Protein AF-A0A1H2T4U2-F1 (afdb_monomer_lite)

pLDDT: mean 84.64, std 16.64, range [35.59, 98.56]

Structure (mmCIF, N/CA/C/O backbone):
data_AF-A0A1H2T4U2-F1
#
_entry.id   AF-A0A1H2T4U2-F1
#
loop_
_atom_site.group_PDB
_atom_site.id
_atom_site.type_symbol
_atom_site.label_atom_id
_atom_site.label_alt_id
_atom_site.label_comp_id
_atom_site.label_asym_id
_atom_site.label_entity_id
_atom_site.label_seq_id
_atom_site.pdbx_PDB_ins_code
_atom_site.Cartn_x
_atom_site.Cartn_y
_atom_site.Cartn_z
_atom_site.occupancy
_atom_site.B_iso_or_equiv
_atom_site.auth_seq_id
_atom_site.auth_comp_id
_atom_site.auth_asym_id
_atom_site.auth_atom_id
_atom_site.pdbx_PDB_model_num
ATOM 1 N N . MET A 1 1 ? 11.477 -6.268 22.780 1.00 38.66 1 MET A N 1
ATOM 2 C CA . MET A 1 1 ? 10.646 -6.147 21.562 1.00 38.66 1 MET A CA 1
ATOM 3 C C . MET A 1 1 ? 11.584 -6.138 20.370 1.00 38.66 1 MET A C 1
ATOM 5 O O . MET A 1 1 ? 12.319 -5.175 20.210 1.00 38.66 1 MET A O 1
ATOM 9 N N . THR A 1 2 ? 11.659 -7.215 19.591 1.00 41.66 2 THR A N 1
ATOM 10 C CA . THR A 1 2 ? 12.391 -7.168 18.320 1.00 41.66 2 THR A CA 1
ATOM 11 C C . THR A 1 2 ? 11.542 -6.354 17.349 1.00 41.66 2 THR A C 1
ATOM 13 O O . THR A 1 2 ? 10.473 -6.791 16.926 1.00 41.66 2 THR A O 1
ATOM 16 N N . SER A 1 3 ? 11.961 -5.120 17.075 1.00 52.62 3 SER A N 1
ATOM 17 C CA . SER A 1 3 ? 11.373 -4.311 16.009 1.00 52.62 3 SER A CA 1
ATOM 18 C C . SER A 1 3 ? 11.539 -5.088 14.702 1.00 52.62 3 SER A C 1
ATOM 20 O O . SER A 1 3 ? 12.656 -5.238 14.208 1.00 52.62 3 SER A O 1
ATOM 22 N N . LYS A 1 4 ? 10.457 -5.680 14.186 1.00 79.56 4 LYS A N 1
ATOM 23 C CA . LYS A 1 4 ? 10.474 -6.265 12.843 1.00 79.56 4 LYS A CA 1
ATOM 24 C C . LYS A 1 4 ? 10.557 -5.107 11.852 1.00 79.56 4 LYS A C 1
ATOM 26 O O . LYS A 1 4 ? 9.725 -4.202 11.912 1.00 79.56 4 LYS A O 1
ATOM 31 N N . MET A 1 5 ? 11.561 -5.146 10.980 1.00 84.62 5 MET A N 1
ATOM 32 C CA . MET A 1 5 ? 11.752 -4.163 9.915 1.00 84.62 5 MET A CA 1
ATOM 33 C C . MET A 1 5 ? 10.470 -4.036 9.073 1.00 84.62 5 MET A C 1
ATOM 35 O O . MET A 1 5 ? 9.891 -5.075 8.735 1.00 84.62 5 MET A O 1
ATOM 39 N N . PRO A 1 6 ? 10.015 -2.809 8.747 1.00 93.00 6 PRO A N 1
ATOM 40 C CA . PRO A 1 6 ? 8.876 -2.616 7.863 1.00 93.00 6 PRO A CA 1
ATOM 41 C C . PRO A 1 6 ? 9.114 -3.258 6.497 1.00 93.00 6 PRO A C 1
ATOM 43 O O . PRO A 1 6 ? 10.226 -3.209 5.963 1.00 93.00 6 PRO A O 1
ATOM 46 N N . TRP A 1 7 ? 8.071 -3.848 5.926 1.00 93.44 7 TRP A N 1
ATOM 47 C CA . TRP A 1 7 ? 8.151 -4.492 4.618 1.00 93.44 7 TRP A CA 1
ATOM 48 C C . TRP A 1 7 ? 8.472 -3.491 3.516 1.00 93.44 7 TRP A C 1
ATOM 50 O O . TRP A 1 7 ? 9.324 -3.777 2.680 1.00 93.44 7 TRP A O 1
ATOM 60 N N . THR A 1 8 ? 7.835 -2.318 3.525 1.00 95.06 8 THR A N 1
ATOM 61 C CA . THR A 1 8 ? 8.075 -1.294 2.497 1.00 95.06 8 THR A CA 1
ATOM 62 C C . THR A 1 8 ? 9.496 -0.752 2.558 1.00 95.06 8 THR A C 1
ATOM 64 O O . THR A 1 8 ? 10.110 -0.550 1.516 1.00 95.06 8 THR A O 1
ATOM 67 N N . LEU A 1 9 ? 10.061 -0.610 3.763 1.00 95.88 9 LEU A N 1
ATOM 68 C CA . LEU A 1 9 ? 11.463 -0.237 3.944 1.00 95.88 9 LEU A CA 1
ATOM 69 C C . LEU A 1 9 ? 12.400 -1.317 3.397 1.00 95.88 9 LEU A C 1
ATOM 71 O O . LEU A 1 9 ? 13.331 -1.004 2.663 1.00 95.88 9 LEU A O 1
ATOM 75 N N . ALA A 1 10 ? 12.145 -2.588 3.721 1.00 94.62 10 ALA A N 1
ATOM 76 C CA . ALA A 1 10 ? 12.932 -3.700 3.197 1.00 94.62 10 ALA A CA 1
ATOM 77 C C . ALA A 1 10 ? 12.927 -3.712 1.661 1.00 94.62 10 ALA A C 1
ATOM 79 O O . ALA A 1 10 ? 13.974 -3.838 1.032 1.00 94.62 10 ALA A O 1
ATOM 80 N N . PHE A 1 11 ? 11.751 -3.533 1.064 1.00 94.75 11 PHE A N 1
ATOM 81 C CA . PHE A 1 11 ? 11.571 -3.553 -0.382 1.00 94.75 11 PHE A CA 1
ATOM 82 C C . PHE A 1 11 ? 12.224 -2.345 -1.070 1.00 94.75 11 PHE A C 1
ATOM 84 O O . PHE A 1 11 ? 12.897 -2.511 -2.084 1.00 94.75 11 PHE A O 1
ATOM 91 N N . ALA A 1 12 ? 12.110 -1.153 -0.476 1.00 97.19 12 ALA A N 1
ATOM 92 C CA . ALA A 1 12 ? 12.798 0.049 -0.939 1.00 97.19 12 ALA A CA 1
ATOM 93 C C . ALA A 1 12 ? 14.323 -0.137 -0.944 1.00 97.19 12 ALA A C 1
ATOM 95 O O . ALA A 1 12 ? 14.979 0.172 -1.936 1.00 97.19 12 ALA A O 1
ATOM 96 N N . LEU A 1 13 ? 14.891 -0.698 0.130 1.00 97.88 13 LEU A N 1
ATOM 97 C CA . LEU A 1 13 ? 16.328 -0.973 0.211 1.00 97.88 13 LEU A CA 1
ATOM 98 C C . LEU A 1 13 ? 16.783 -1.978 -0.853 1.00 97.88 13 LEU A C 1
ATOM 100 O O . LEU A 1 13 ? 17.849 -1.798 -1.439 1.00 97.88 13 LEU A O 1
ATOM 104 N N . VAL A 1 14 ? 15.979 -3.009 -1.132 1.00 97.31 14 VAL A N 1
ATOM 105 C CA . VAL A 1 14 ? 16.272 -3.974 -2.201 1.00 97.31 14 VAL A CA 1
ATOM 106 C C . VAL A 1 14 ? 16.242 -3.299 -3.571 1.00 97.31 14 VAL A C 1
ATOM 108 O O . VAL A 1 14 ? 17.183 -3.482 -4.336 1.00 97.31 14 VAL A O 1
ATOM 111 N N . ALA A 1 15 ? 15.223 -2.493 -3.876 1.00 97.31 15 ALA A N 1
ATOM 112 C CA . ALA A 1 15 ? 15.128 -1.783 -5.154 1.00 97.31 15 ALA A CA 1
ATOM 113 C C . ALA A 1 15 ? 16.300 -0.811 -5.371 1.00 97.31 15 ALA A C 1
ATOM 115 O O . ALA A 1 15 ? 16.917 -0.806 -6.436 1.00 97.31 15 ALA A O 1
ATOM 116 N N . VAL A 1 16 ? 16.674 -0.051 -4.334 1.00 98.31 16 VAL A N 1
ATOM 117 C CA . VAL A 1 16 ? 17.859 0.820 -4.366 1.00 98.31 16 VAL A CA 1
ATOM 118 C C . VAL A 1 16 ? 19.131 -0.003 -4.575 1.00 98.31 16 VAL A C 1
ATOM 120 O O . VAL A 1 16 ? 19.950 0.343 -5.420 1.00 98.31 16 VAL A O 1
ATOM 123 N N . GLY A 1 17 ? 19.293 -1.116 -3.854 1.00 98.06 17 GLY A N 1
ATOM 124 C CA . GLY A 1 17 ? 20.442 -2.008 -4.010 1.00 98.06 17 GLY A CA 1
ATOM 125 C C . GLY A 1 17 ? 20.554 -2.592 -5.420 1.00 98.06 17 GLY A C 1
ATOM 126 O O . GLY A 1 17 ? 21.636 -2.572 -6.001 1.00 98.06 17 GLY A O 1
ATOM 127 N N . VAL A 1 18 ? 19.439 -3.050 -5.998 1.00 97.75 18 VAL A N 1
ATOM 128 C CA . VAL A 1 18 ? 19.372 -3.543 -7.384 1.00 97.75 18 VAL A CA 1
ATOM 129 C C . VAL A 1 18 ? 19.849 -2.470 -8.356 1.00 97.75 18 VAL A C 1
ATOM 131 O O . VAL A 1 18 ? 20.721 -2.749 -9.175 1.00 97.75 18 VAL A O 1
ATOM 134 N N . TYR A 1 19 ? 19.346 -1.241 -8.229 1.00 97.75 19 TYR A N 1
ATOM 135 C CA . TYR A 1 19 ? 19.731 -0.144 -9.115 1.00 97.75 19 TYR A CA 1
ATOM 136 C C . TYR A 1 19 ? 21.211 0.242 -8.974 1.00 97.75 19 TYR A C 1
ATOM 138 O O . TYR A 1 19 ? 21.897 0.441 -9.971 1.00 97.75 19 TYR A O 1
ATOM 146 N N . LEU A 1 20 ? 21.732 0.313 -7.745 1.00 97.81 20 LEU A N 1
ATOM 147 C CA . LEU A 1 20 ? 23.133 0.671 -7.500 1.00 97.81 20 LEU A CA 1
ATOM 148 C C . LEU A 1 20 ? 24.123 -0.398 -7.984 1.00 97.81 20 LEU A C 1
ATOM 150 O O . LEU A 1 20 ? 25.240 -0.056 -8.362 1.00 97.81 20 LEU A O 1
ATOM 154 N N . ILE A 1 21 ? 23.737 -1.678 -7.951 1.00 97.88 21 ILE A N 1
ATOM 155 C CA . ILE A 1 21 ? 24.616 -2.799 -8.319 1.00 97.88 21 ILE A CA 1
ATOM 156 C C . ILE A 1 21 ? 24.527 -3.115 -9.814 1.00 97.88 21 ILE A C 1
ATOM 158 O O . ILE A 1 21 ? 25.551 -3.361 -10.447 1.00 97.88 21 ILE A O 1
ATOM 162 N N . LEU A 1 22 ? 23.314 -3.153 -10.370 1.00 97.31 22 LEU A N 1
ATOM 163 C CA . LEU A 1 22 ? 23.062 -3.622 -11.737 1.00 97.31 22 LEU A CA 1
ATOM 164 C C . LEU A 1 22 ? 22.814 -2.486 -12.735 1.00 97.31 22 LEU A C 1
ATOM 166 O O . LEU A 1 22 ? 22.823 -2.733 -13.938 1.00 97.31 22 LEU A O 1
ATOM 170 N N . GLY A 1 23 ? 22.628 -1.255 -12.256 1.00 95.94 23 GLY A N 1
ATOM 171 C CA . GLY A 1 23 ? 22.359 -0.093 -13.094 1.00 95.94 23 GLY A CA 1
ATOM 172 C C . GLY A 1 23 ? 20.906 -0.002 -13.585 1.00 95.94 23 GLY A C 1
ATOM 173 O O . GLY A 1 23 ? 20.032 -0.741 -13.117 1.00 95.94 23 GLY A O 1
ATOM 174 N N . PRO A 1 24 ? 20.630 0.940 -14.505 1.00 95.12 24 PRO A N 1
ATOM 175 C CA . PRO A 1 24 ? 19.314 1.104 -15.108 1.00 95.12 24 PRO A CA 1
ATOM 176 C C . PRO A 1 24 ? 18.990 -0.044 -16.072 1.00 95.12 24 PRO A C 1
ATOM 178 O O . PRO A 1 24 ? 19.853 -0.497 -16.817 1.00 95.12 24 PRO A O 1
ATOM 181 N N . VAL A 1 25 ? 17.724 -0.472 -16.088 1.00 93.19 25 VAL A N 1
ATOM 182 C CA . VAL A 1 25 ? 17.174 -1.468 -17.034 1.00 93.19 25 VAL A CA 1
ATOM 183 C C . VAL A 1 25 ? 18.027 -2.755 -17.147 1.00 93.19 25 VAL A C 1
ATOM 185 O O . VAL A 1 25 ? 18.465 -3.124 -18.235 1.00 93.19 25 VAL A O 1
ATOM 188 N N . PRO A 1 26 ? 18.275 -3.490 -16.046 1.00 94.50 26 PRO A N 1
ATOM 189 C CA . PRO A 1 26 ? 18.976 -4.767 -16.126 1.00 94.50 26 PRO A CA 1
ATOM 190 C C . PRO A 1 26 ? 18.148 -5.793 -16.914 1.00 94.50 26 PRO A C 1
ATOM 192 O O . PRO A 1 26 ? 17.093 -6.243 -16.453 1.00 94.50 26 PRO A O 1
ATOM 195 N N . GLU A 1 27 ? 18.650 -6.194 -18.087 1.00 93.88 27 GLU A N 1
ATOM 196 C CA . GLU A 1 27 ? 17.963 -7.073 -19.052 1.00 93.88 27 GLU A CA 1
ATOM 197 C C . GLU A 1 27 ? 17.492 -8.402 -18.454 1.00 93.88 27 GLU A C 1
ATOM 199 O O . GLU A 1 27 ? 16.544 -8.995 -18.954 1.00 93.88 27 GLU A O 1
ATOM 204 N N . THR A 1 28 ? 18.115 -8.880 -17.377 1.00 94.62 28 THR A N 1
ATOM 205 C CA . THR A 1 28 ? 17.763 -10.137 -16.699 1.00 94.62 28 THR A CA 1
ATOM 206 C C . THR A 1 28 ? 16.580 -10.016 -15.737 1.00 94.62 28 THR A C 1
ATOM 208 O O . THR A 1 28 ? 15.991 -11.038 -15.373 1.00 94.62 28 THR A O 1
ATOM 211 N N . LEU A 1 29 ? 16.230 -8.797 -15.306 1.00 96.75 29 LEU A N 1
ATOM 212 C CA . LEU A 1 29 ? 15.209 -8.563 -14.280 1.00 96.75 29 LEU A CA 1
ATOM 213 C C . LEU A 1 29 ? 13.921 -7.954 -14.821 1.00 96.75 29 LEU A C 1
ATOM 215 O O . LEU A 1 29 ? 12.861 -8.284 -14.290 1.00 96.75 29 LEU A O 1
ATOM 219 N N . ILE A 1 30 ? 14.000 -7.077 -15.825 1.00 96.75 30 ILE A N 1
ATOM 220 C CA . ILE A 1 30 ? 12.823 -6.417 -16.409 1.00 96.75 30 ILE A CA 1
ATOM 221 C C . ILE A 1 30 ? 11.844 -7.442 -16.996 1.00 96.75 30 ILE A C 1
ATOM 223 O O . ILE A 1 30 ? 12.207 -8.577 -17.290 1.00 96.75 30 ILE A O 1
ATOM 227 N N . LEU A 1 31 ? 10.592 -7.068 -17.216 1.00 95.62 31 LEU A N 1
ATOM 228 C CA . LEU A 1 31 ? 9.735 -7.849 -18.100 1.00 95.62 31 LEU A CA 1
ATOM 229 C C . LEU A 1 31 ? 10.097 -7.475 -19.538 1.00 95.62 31 LEU A C 1
ATOM 231 O O . LEU A 1 31 ? 9.895 -6.330 -19.918 1.00 95.62 31 LEU A O 1
ATOM 235 N N . ASP A 1 32 ? 10.610 -8.422 -20.318 1.00 94.38 32 ASP A N 1
ATOM 236 C CA . ASP A 1 32 ? 10.822 -8.283 -21.763 1.00 94.38 32 ASP A CA 1
ATOM 237 C C . ASP A 1 32 ? 9.757 -9.113 -22.488 1.00 94.38 32 ASP A C 1
ATOM 239 O O . ASP A 1 32 ? 9.635 -10.320 -22.261 1.00 94.38 32 ASP A O 1
ATOM 243 N N . ARG A 1 33 ? 8.956 -8.471 -23.345 1.00 91.31 33 ARG A N 1
ATOM 244 C CA . ARG A 1 33 ? 7.828 -9.109 -24.037 1.00 91.31 33 ARG A CA 1
ATOM 245 C C . ARG A 1 33 ? 8.267 -10.165 -25.049 1.00 91.31 33 ARG A C 1
ATOM 247 O O . ARG A 1 33 ? 7.473 -11.055 -25.359 1.00 91.31 33 ARG A O 1
ATOM 254 N N . SER A 1 34 ? 9.499 -10.080 -25.550 1.00 92.69 34 SER A N 1
ATOM 255 C CA . SER A 1 34 ? 10.067 -11.057 -26.482 1.00 92.69 34 SER A CA 1
ATOM 256 C C . SER A 1 34 ? 10.376 -12.400 -25.810 1.00 92.69 34 SER A C 1
ATOM 258 O O . SER A 1 34 ? 10.393 -13.434 -26.480 1.00 92.69 34 SER A O 1
ATOM 260 N N . ILE A 1 35 ? 10.541 -12.409 -24.481 1.00 93.25 35 ILE A N 1
ATOM 261 C CA . ILE A 1 35 ? 10.872 -13.596 -23.692 1.00 93.25 35 ILE A CA 1
ATOM 262 C C . ILE A 1 35 ? 9.595 -14.147 -23.037 1.00 93.25 35 ILE A C 1
ATOM 264 O O . ILE A 1 35 ? 8.964 -13.479 -22.213 1.00 93.25 35 ILE A O 1
ATOM 268 N N . PRO A 1 36 ? 9.182 -15.393 -23.336 1.00 92.56 36 PRO A N 1
ATOM 269 C CA . PRO A 1 36 ? 8.026 -15.988 -22.677 1.00 92.56 36 PRO A CA 1
ATOM 270 C C . PRO A 1 36 ? 8.238 -16.115 -21.160 1.00 92.56 36 PRO A C 1
ATOM 272 O O . PRO A 1 36 ? 9.183 -16.769 -20.725 1.00 92.56 36 PRO A O 1
ATOM 275 N N . LEU A 1 37 ? 7.297 -15.622 -20.343 1.00 91.50 37 LEU A N 1
ATOM 276 C CA . LEU A 1 37 ? 7.365 -15.739 -18.873 1.00 91.50 37 LEU A CA 1
ATOM 277 C C . LEU A 1 37 ? 7.533 -17.177 -18.361 1.00 91.50 37 LEU A C 1
ATOM 279 O O . LEU A 1 37 ? 8.098 -17.387 -17.297 1.00 91.50 37 LEU A O 1
ATOM 283 N N . ARG A 1 38 ? 7.057 -18.184 -19.103 1.00 92.75 38 ARG A N 1
ATOM 284 C CA . ARG A 1 38 ? 7.259 -19.596 -18.735 1.00 92.75 38 ARG A CA 1
ATOM 285 C C . ARG A 1 38 ? 8.729 -20.030 -18.780 1.00 92.75 38 ARG A C 1
ATOM 287 O O . ARG A 1 38 ? 9.076 -21.007 -18.133 1.00 92.75 38 ARG A O 1
ATOM 294 N N . ALA A 1 39 ? 9.549 -19.358 -19.590 1.00 95.94 39 ALA A N 1
ATOM 295 C CA . ALA A 1 39 ? 10.980 -19.622 -19.687 1.00 95.94 39 ALA A CA 1
ATOM 296 C C . ALA A 1 39 ? 11.734 -18.933 -18.543 1.00 95.94 39 ALA A C 1
ATOM 298 O O . ALA A 1 39 ? 12.643 -19.521 -17.968 1.00 95.94 39 ALA A O 1
ATOM 299 N N . GLU A 1 40 ? 11.309 -17.721 -18.178 1.00 96.62 40 GLU A N 1
ATOM 300 C CA . GLU A 1 40 ? 11.971 -16.886 -17.173 1.00 96.62 40 GLU A CA 1
ATOM 301 C C . GLU A 1 40 ? 10.960 -16.335 -16.159 1.00 96.62 40 GLU A C 1
ATOM 303 O O . GLU A 1 40 ? 10.638 -15.146 -16.118 1.00 96.62 40 GLU A O 1
ATOM 308 N N . SER A 1 41 ? 10.418 -17.225 -15.323 1.00 96.56 41 SER A N 1
ATOM 309 C CA . SER A 1 41 ? 9.279 -16.913 -14.446 1.00 96.56 41 SER A CA 1
ATOM 310 C C . SER A 1 41 ? 9.601 -15.926 -13.327 1.00 96.56 41 SER A C 1
ATOM 312 O O . SER A 1 41 ? 8.695 -15.288 -12.792 1.00 96.56 41 SER A O 1
ATOM 314 N N . TRP A 1 42 ? 10.879 -15.767 -12.969 1.00 96.94 42 TRP A N 1
ATOM 315 C CA . TRP A 1 42 ? 11.304 -14.783 -11.970 1.00 96.94 42 TRP A CA 1
ATOM 316 C C . TRP A 1 42 ? 10.983 -13.347 -12.396 1.00 96.94 42 TRP A C 1
ATOM 318 O O . TRP A 1 42 ? 10.747 -12.517 -11.520 1.00 96.94 42 TRP A O 1
ATOM 328 N N . ARG A 1 43 ? 10.866 -13.066 -13.706 1.00 96.94 43 ARG A N 1
ATOM 329 C CA . ARG A 1 43 ? 10.484 -11.748 -14.248 1.00 96.94 43 ARG A CA 1
ATOM 330 C C . ARG A 1 43 ? 9.114 -11.272 -13.776 1.00 96.94 43 ARG A C 1
ATOM 332 O O . ARG A 1 43 ? 8.893 -10.071 -13.678 1.00 96.94 43 ARG A O 1
ATOM 339 N N . ALA A 1 44 ? 8.229 -12.191 -13.384 1.00 96.62 44 ALA A N 1
ATOM 340 C CA . ALA A 1 44 ? 6.952 -11.851 -12.755 1.00 96.62 44 ALA A CA 1
ATOM 341 C C . ALA A 1 44 ? 7.109 -11.135 -11.394 1.00 96.62 44 ALA A C 1
ATOM 343 O O . ALA A 1 44 ? 6.174 -10.486 -10.926 1.00 96.62 44 ALA A O 1
ATOM 344 N N . PHE A 1 45 ? 8.286 -11.244 -10.770 1.00 97.56 45 PHE A N 1
ATOM 345 C CA . PHE A 1 45 ? 8.635 -10.615 -9.496 1.00 97.56 45 PHE A CA 1
ATOM 346 C C . PHE A 1 45 ? 9.738 -9.566 -9.664 1.00 97.56 45 PHE A C 1
ATOM 348 O O . PHE A 1 45 ? 9.622 -8.460 -9.143 1.00 97.56 45 PHE A O 1
ATOM 355 N N . SER A 1 46 ? 10.804 -9.890 -10.399 1.00 97.25 46 SER A N 1
ATOM 356 C CA . SER A 1 46 ? 11.984 -9.030 -10.515 1.00 97.25 46 SER A CA 1
ATOM 357 C C . SER A 1 46 ? 11.749 -7.759 -11.324 1.00 97.25 46 SER A C 1
ATOM 359 O O . SER A 1 46 ? 12.443 -6.774 -11.076 1.00 97.25 46 SER A O 1
ATOM 361 N N . ALA A 1 47 ? 10.768 -7.745 -12.236 1.00 96.69 47 ALA A N 1
ATOM 362 C CA . ALA A 1 47 ? 10.457 -6.559 -13.035 1.00 96.69 47 ALA A CA 1
ATOM 363 C C . ALA A 1 47 ? 10.106 -5.360 -12.145 1.00 96.69 47 ALA A C 1
ATOM 365 O O . ALA A 1 47 ? 10.483 -4.232 -12.446 1.00 96.69 47 ALA A O 1
ATOM 366 N N . HIS A 1 48 ? 9.483 -5.621 -10.993 1.00 97.19 48 HIS A N 1
ATOM 367 C CA . HIS A 1 48 ? 9.111 -4.586 -10.033 1.00 97.19 48 HIS A CA 1
ATOM 368 C C . HIS A 1 48 ? 10.294 -3.985 -9.262 1.00 97.19 48 HIS A C 1
ATOM 370 O O . HIS A 1 48 ? 10.127 -2.985 -8.578 1.00 97.19 48 HIS A O 1
ATOM 376 N N . LEU A 1 49 ? 11.480 -4.602 -9.310 1.00 97.06 49 LEU A N 1
ATOM 377 C CA . LEU A 1 49 ? 12.679 -4.136 -8.598 1.00 97.06 49 LEU A CA 1
ATOM 378 C C . LEU A 1 49 ? 13.651 -3.368 -9.506 1.00 97.06 49 LEU A C 1
ATOM 380 O O . LEU A 1 49 ? 14.538 -2.672 -9.012 1.00 97.06 49 LEU A O 1
ATOM 384 N N . ALA A 1 50 ? 13.498 -3.498 -10.823 1.00 96.56 50 ALA A N 1
ATOM 385 C CA . ALA A 1 50 ? 14.285 -2.784 -11.820 1.00 96.56 50 ALA A CA 1
ATOM 386 C C . ALA A 1 50 ? 13.681 -1.401 -12.108 1.00 96.56 50 ALA A C 1
ATOM 388 O O . ALA A 1 50 ? 12.468 -1.238 -12.046 1.00 96.56 50 ALA A O 1
ATOM 389 N N . HIS A 1 51 ? 14.523 -0.421 -12.446 1.00 96.44 51 HIS A N 1
ATOM 390 C CA . HIS A 1 51 ? 14.094 0.945 -12.774 1.00 96.44 51 HIS A CA 1
ATOM 391 C C . HIS A 1 51 ? 14.869 1.471 -13.987 1.00 96.44 51 HIS A C 1
ATOM 393 O O . HIS A 1 51 ? 15.990 1.030 -14.255 1.00 96.44 51 HIS A O 1
ATOM 399 N N . SER A 1 52 ? 14.261 2.400 -14.725 1.00 94.25 52 SER A N 1
ATOM 400 C CA . SER A 1 52 ? 14.818 2.968 -15.961 1.00 94.25 52 SER A CA 1
ATOM 401 C C . SER A 1 52 ? 15.888 4.026 -15.724 1.00 94.25 52 SER A C 1
ATOM 403 O O . SER A 1 52 ? 16.828 4.140 -16.503 1.00 94.25 52 SER A O 1
ATOM 405 N N . ASP A 1 53 ? 15.735 4.811 -14.663 1.00 93.88 53 ASP A N 1
ATOM 406 C CA . ASP A 1 53 ? 16.552 5.984 -14.379 1.00 93.88 53 ASP A CA 1
ATOM 407 C C . ASP A 1 53 ? 16.439 6.376 -12.889 1.00 93.88 53 ASP A C 1
ATOM 409 O O . ASP A 1 53 ? 15.585 5.840 -12.166 1.00 93.88 53 ASP A O 1
ATOM 413 N N . PRO A 1 54 ? 17.284 7.302 -12.393 1.00 94.88 54 PRO A N 1
ATOM 414 C CA . PRO A 1 54 ? 17.265 7.685 -10.987 1.00 94.88 54 PRO A CA 1
ATOM 415 C C . PRO A 1 54 ? 15.975 8.392 -10.560 1.00 94.88 54 PRO A C 1
ATOM 417 O O . PRO A 1 54 ? 15.567 8.241 -9.411 1.00 94.88 54 PRO A O 1
ATOM 420 N N . ALA A 1 55 ? 15.336 9.165 -11.444 1.00 92.75 55 ALA A N 1
ATOM 421 C CA . ALA A 1 55 ? 14.113 9.891 -11.106 1.00 92.75 55 ALA A CA 1
ATOM 422 C C . ALA A 1 55 ? 12.944 8.916 -10.917 1.00 92.75 55 ALA A C 1
ATOM 424 O O . ALA A 1 55 ? 12.220 9.022 -9.928 1.00 92.75 55 ALA A O 1
ATOM 425 N N . HIS A 1 56 ? 12.831 7.916 -11.796 1.00 93.31 56 HIS A N 1
ATOM 426 C CA . HIS A 1 56 ? 11.883 6.813 -11.659 1.00 93.31 56 HIS A CA 1
ATOM 427 C C . HIS A 1 56 ? 12.076 6.085 -10.321 1.00 93.31 56 HIS A C 1
ATOM 429 O O . HIS A 1 56 ? 11.126 5.980 -9.549 1.00 93.31 56 HIS A O 1
ATOM 435 N N . LEU A 1 57 ? 13.307 5.675 -9.983 1.00 95.75 57 LEU A N 1
ATOM 436 C CA . LEU A 1 57 ? 13.600 5.022 -8.699 1.00 95.75 57 LEU A CA 1
ATOM 437 C C . LEU A 1 57 ? 13.227 5.894 -7.492 1.00 95.75 57 LEU A C 1
ATOM 439 O O . LEU A 1 57 ? 12.651 5.398 -6.524 1.00 95.75 57 LEU A O 1
ATOM 443 N N . LEU A 1 58 ? 13.577 7.182 -7.518 1.00 95.06 58 LEU A N 1
ATOM 444 C CA . LEU A 1 58 ? 13.330 8.093 -6.398 1.00 95.06 58 LEU A CA 1
ATOM 445 C C . LEU A 1 58 ? 11.835 8.273 -6.129 1.00 95.06 58 LEU A C 1
ATOM 447 O O . LEU A 1 58 ? 11.418 8.200 -4.971 1.00 95.06 58 LEU A O 1
ATOM 451 N N . LEU A 1 59 ? 11.037 8.487 -7.177 1.00 93.12 59 LEU A N 1
ATOM 452 C CA . LEU A 1 59 ? 9.587 8.646 -7.058 1.00 93.12 59 LEU A CA 1
ATOM 453 C C . LEU A 1 59 ? 8.930 7.372 -6.523 1.00 93.12 59 LEU A C 1
ATOM 455 O O . LEU A 1 59 ? 8.101 7.441 -5.614 1.00 93.12 59 LEU A O 1
ATOM 459 N N . ASP A 1 60 ? 9.352 6.214 -7.022 1.00 95.31 60 ASP A N 1
ATOM 460 C CA . ASP A 1 60 ? 8.815 4.921 -6.614 1.00 95.31 60 ASP A CA 1
ATOM 461 C C . ASP A 1 60 ? 9.173 4.559 -5.170 1.00 95.31 60 ASP A C 1
ATOM 463 O O . ASP A 1 60 ? 8.310 4.131 -4.401 1.00 95.31 60 ASP A O 1
ATOM 467 N N . VAL A 1 61 ? 10.420 4.794 -4.752 1.00 97.56 61 VAL A N 1
ATOM 468 C CA . VAL A 1 61 ? 10.847 4.591 -3.361 1.00 97.56 61 VAL A CA 1
ATOM 469 C C . VAL A 1 61 ? 10.122 5.553 -2.423 1.00 97.56 61 VAL A C 1
ATOM 471 O O . VAL A 1 61 ? 9.632 5.126 -1.376 1.00 97.56 61 VAL A O 1
ATOM 474 N N . ALA A 1 62 ? 10.004 6.833 -2.784 1.00 96.75 62 ALA A N 1
ATOM 475 C CA . ALA A 1 62 ? 9.275 7.810 -1.980 1.00 96.75 62 ALA A CA 1
ATOM 476 C C . ALA A 1 62 ? 7.794 7.426 -1.839 1.00 96.75 62 ALA A C 1
ATOM 478 O O . ALA A 1 62 ? 7.263 7.411 -0.725 1.00 96.75 62 ALA A O 1
ATOM 479 N N . GLY A 1 63 ? 7.151 7.043 -2.946 1.00 96.19 63 GLY A N 1
ATOM 480 C CA . GLY A 1 63 ? 5.781 6.541 -2.962 1.00 96.19 63 GLY A CA 1
ATOM 481 C C . GLY A 1 63 ? 5.619 5.305 -2.082 1.00 96.19 63 GLY A C 1
ATOM 482 O O . GLY A 1 63 ? 4.717 5.259 -1.248 1.00 96.19 63 GLY A O 1
ATOM 483 N N . LEU A 1 64 ? 6.531 4.336 -2.191 1.00 97.75 64 LEU A N 1
ATOM 484 C CA . LEU A 1 64 ? 6.502 3.100 -1.412 1.00 97.75 64 LEU A CA 1
ATOM 485 C C . LEU A 1 64 ? 6.648 3.340 0.098 1.00 97.75 64 LEU A C 1
ATOM 487 O O . LEU A 1 64 ? 5.938 2.726 0.899 1.00 97.75 64 LEU A O 1
ATOM 491 N N . LEU A 1 65 ? 7.545 4.240 0.502 1.00 97.94 65 LEU A N 1
ATOM 492 C CA . LEU A 1 65 ? 7.724 4.606 1.908 1.00 97.94 65 LEU A CA 1
ATOM 493 C C . LEU A 1 65 ? 6.500 5.351 2.455 1.00 97.94 65 LEU A C 1
ATOM 495 O O . LEU A 1 65 ? 6.058 5.051 3.566 1.00 97.94 65 LEU A O 1
ATOM 499 N N . LEU A 1 66 ? 5.911 6.256 1.666 1.00 97.44 66 LEU A N 1
ATOM 500 C CA . LEU A 1 66 ? 4.697 6.986 2.035 1.00 97.44 66 LEU A CA 1
ATOM 501 C C . LEU A 1 66 ? 3.505 6.042 2.244 1.00 97.44 66 LEU A C 1
ATOM 503 O O . LEU A 1 66 ? 2.850 6.094 3.286 1.00 97.44 66 LEU A O 1
ATOM 507 N N . VAL A 1 67 ? 3.244 5.137 1.296 1.00 97.56 67 VAL A N 1
ATOM 508 C CA . VAL A 1 67 ? 2.142 4.164 1.432 1.00 97.56 67 VAL A CA 1
ATOM 509 C C . VAL A 1 67 ? 2.423 3.141 2.530 1.00 97.56 67 VAL A C 1
ATOM 511 O O . VAL A 1 67 ? 1.496 2.658 3.175 1.00 97.56 67 VAL A O 1
ATOM 514 N N . GLY A 1 68 ? 3.696 2.841 2.796 1.00 96.06 68 GLY A N 1
ATOM 515 C CA . GLY A 1 68 ? 4.108 2.028 3.934 1.00 96.06 68 GLY A CA 1
ATOM 516 C C . GLY A 1 68 ? 3.767 2.673 5.271 1.00 96.06 68 GLY A C 1
ATOM 517 O O . GLY A 1 68 ? 3.168 2.026 6.126 1.00 96.06 68 GLY A O 1
ATOM 518 N N . TRP A 1 69 ? 4.089 3.957 5.436 1.00 95.81 69 TRP A N 1
ATOM 519 C CA . TRP A 1 69 ? 3.724 4.720 6.631 1.00 95.81 69 TRP A CA 1
ATOM 520 C C . TRP A 1 69 ? 2.207 4.732 6.861 1.00 95.81 69 TRP A C 1
ATOM 522 O O . TRP A 1 69 ? 1.760 4.541 7.991 1.00 95.81 69 TRP A O 1
ATOM 532 N N . LEU A 1 70 ? 1.426 4.880 5.789 1.00 95.94 70 LEU A N 1
ATOM 533 C CA . LEU A 1 70 ? -0.026 5.025 5.867 1.00 95.94 70 LEU A CA 1
ATOM 534 C C . LEU A 1 70 ? -0.774 3.694 6.063 1.00 95.94 70 LEU A C 1
ATOM 536 O O . LEU A 1 70 ? -1.722 3.628 6.842 1.00 95.94 70 LEU A O 1
ATOM 540 N N . TYR A 1 71 ? -0.360 2.623 5.377 1.00 96.25 71 TYR A N 1
ATOM 541 C CA . TYR A 1 71 ? -1.149 1.384 5.292 1.00 96.25 71 TYR A CA 1
ATOM 542 C C . TYR A 1 71 ? -0.466 0.141 5.863 1.00 96.25 71 TYR A C 1
ATOM 544 O O . TYR A 1 71 ? -1.159 -0.818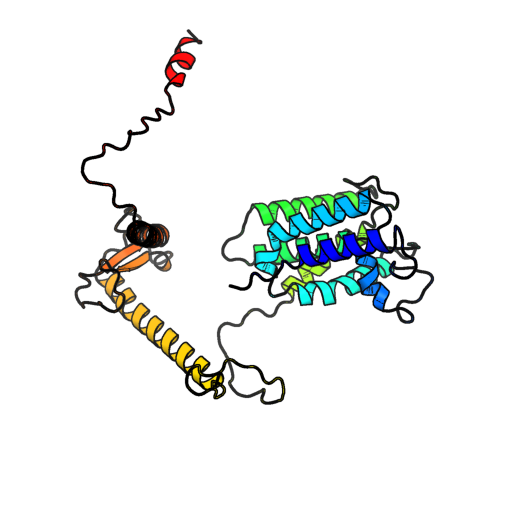 6.214 1.00 96.25 71 TYR A O 1
ATOM 552 N N . GLU A 1 72 ? 0.866 0.111 6.001 1.00 94.62 72 GLU A N 1
ATOM 553 C CA . GLU A 1 72 ? 1.544 -1.083 6.520 1.00 94.62 72 GLU A CA 1
ATOM 554 C C . GLU A 1 72 ? 1.056 -1.499 7.919 1.00 94.62 72 GLU A C 1
ATOM 556 O O . GLU A 1 72 ? 0.877 -2.701 8.116 1.00 94.62 72 GLU A O 1
ATOM 561 N N . PRO A 1 73 ? 0.763 -0.596 8.880 1.00 91.88 73 PRO A N 1
ATOM 562 C CA . PRO A 1 73 ? 0.251 -1.005 10.190 1.00 91.88 73 PRO A CA 1
ATOM 563 C C . PRO A 1 73 ? -0.996 -1.898 10.113 1.00 91.88 73 PRO A C 1
ATOM 565 O O . PRO A 1 73 ? -1.097 -2.876 10.855 1.00 91.88 73 PRO A O 1
ATOM 568 N N . VAL A 1 74 ? -1.905 -1.612 9.176 1.00 91.38 74 VAL A N 1
ATOM 569 C CA . VAL A 1 74 ? -3.150 -2.373 8.974 1.00 91.38 74 VAL A CA 1
ATOM 570 C C . VAL A 1 74 ? -2.918 -3.613 8.097 1.00 91.38 74 VAL A C 1
ATOM 572 O O . VAL A 1 74 ? -3.581 -4.635 8.272 1.00 91.38 74 VAL A O 1
ATOM 575 N N . LEU A 1 75 ? -1.941 -3.566 7.185 1.00 93.69 75 LEU A N 1
ATOM 576 C CA . LEU A 1 75 ? -1.651 -4.637 6.224 1.00 93.69 75 LEU A CA 1
ATOM 577 C C . LEU A 1 75 ? -0.537 -5.602 6.661 1.00 93.69 75 LEU A C 1
ATOM 579 O O . LEU A 1 75 ? -0.317 -6.615 5.997 1.00 93.69 75 LEU A O 1
ATOM 583 N N . ARG A 1 76 ? 0.173 -5.345 7.766 1.00 91.06 76 ARG A N 1
ATOM 584 C CA . ARG A 1 76 ? 1.422 -6.042 8.141 1.00 91.06 76 ARG A CA 1
ATOM 585 C C . ARG A 1 76 ? 1.313 -7.567 8.145 1.00 91.06 76 ARG A C 1
ATOM 587 O O . ARG A 1 76 ? 2.237 -8.240 7.697 1.00 91.06 76 ARG A O 1
ATOM 594 N N . GLY A 1 77 ? 0.202 -8.116 8.639 1.00 89.94 77 GLY A N 1
ATOM 595 C CA . GLY A 1 77 ? -0.032 -9.566 8.682 1.00 89.94 77 GLY A CA 1
ATOM 596 C C . GLY A 1 77 ? -0.318 -10.203 7.317 1.00 89.94 77 GLY A C 1
ATOM 597 O O . GLY A 1 77 ? -0.272 -11.422 7.189 1.00 89.94 77 GLY A O 1
ATOM 598 N N . ARG A 1 78 ? -0.615 -9.391 6.301 1.00 90.69 78 ARG A N 1
ATOM 599 C CA . ARG A 1 78 ? -1.000 -9.822 4.952 1.00 90.69 78 ARG A CA 1
ATOM 600 C C . ARG A 1 78 ? -0.025 -9.393 3.870 1.00 90.69 78 ARG A C 1
ATOM 602 O O . ARG A 1 78 ? -0.136 -9.887 2.754 1.00 90.69 78 ARG A O 1
ATOM 609 N N . MET A 1 79 ? 0.925 -8.520 4.192 1.00 94.06 79 MET A N 1
ATOM 610 C CA . MET A 1 79 ? 1.848 -7.936 3.224 1.00 94.06 79 MET A CA 1
ATOM 611 C C . MET A 1 79 ? 2.551 -8.999 2.374 1.00 94.06 79 MET A C 1
ATOM 613 O O . MET A 1 79 ? 2.573 -8.886 1.157 1.00 94.06 79 MET A O 1
ATOM 617 N N . THR A 1 80 ? 3.029 -10.090 2.977 1.00 94.19 80 THR A N 1
ATOM 618 C CA . THR A 1 80 ? 3.653 -11.191 2.227 1.00 94.19 80 THR A CA 1
ATOM 619 C C . THR A 1 80 ? 2.708 -11.796 1.186 1.00 94.19 80 THR A C 1
ATOM 621 O O . THR A 1 80 ? 3.102 -11.971 0.040 1.00 94.19 80 THR A O 1
ATOM 624 N N . ALA A 1 81 ? 1.454 -12.079 1.552 1.00 94.69 81 ALA A N 1
ATOM 625 C CA . ALA A 1 81 ? 0.471 -12.635 0.623 1.00 94.69 81 ALA A CA 1
ATOM 626 C C . ALA A 1 81 ? 0.081 -11.629 -0.469 1.00 94.69 81 ALA A C 1
ATOM 628 O O . ALA A 1 81 ? -0.037 -12.009 -1.631 1.00 94.69 81 ALA A O 1
ATOM 629 N N . LEU A 1 82 ? -0.075 -10.348 -0.110 1.00 96.31 82 LEU A N 1
ATOM 630 C CA . LEU A 1 82 ? -0.341 -9.277 -1.071 1.00 96.31 82 LEU A CA 1
ATOM 631 C C . LEU A 1 82 ? 0.783 -9.173 -2.100 1.00 96.31 82 LEU A C 1
ATOM 633 O O . LEU A 1 82 ? 0.496 -9.154 -3.287 1.00 96.31 82 LEU A O 1
ATOM 637 N N . LEU A 1 83 ? 2.047 -9.168 -1.673 1.00 96.44 83 LEU A N 1
ATOM 638 C CA . LEU A 1 83 ? 3.188 -9.077 -2.584 1.00 96.44 83 LEU A CA 1
ATOM 639 C C . LEU A 1 83 ? 3.326 -10.337 -3.455 1.00 96.44 83 LEU A C 1
ATOM 641 O O . LEU A 1 83 ? 3.460 -10.216 -4.670 1.00 96.44 83 LEU A O 1
ATOM 645 N N . LEU A 1 84 ? 3.225 -11.537 -2.866 1.00 96.62 84 LEU A N 1
ATOM 646 C CA . LEU A 1 84 ? 3.374 -12.803 -3.597 1.00 96.62 84 LEU A CA 1
ATOM 647 C C . LEU A 1 84 ? 2.285 -13.028 -4.652 1.00 96.62 84 LEU A C 1
ATOM 649 O O . LEU A 1 84 ? 2.576 -13.571 -5.713 1.00 96.62 84 LEU A O 1
ATOM 653 N N . LEU A 1 85 ? 1.043 -12.625 -4.370 1.00 97.50 85 LEU A N 1
ATOM 654 C CA . LEU A 1 85 ? -0.067 -12.750 -5.318 1.00 97.50 85 LEU A CA 1
ATOM 655 C C . LEU A 1 85 ? -0.157 -11.539 -6.251 1.00 97.50 85 LEU A C 1
ATOM 657 O O . LEU A 1 85 ? -0.476 -11.685 -7.429 1.00 97.50 85 LEU A O 1
ATOM 661 N N . GLY A 1 86 ? 0.125 -10.344 -5.739 1.00 98.00 86 GLY A N 1
ATOM 662 C CA . GLY A 1 86 ? -0.016 -9.084 -6.455 1.00 98.00 86 GLY A CA 1
ATOM 663 C C . GLY A 1 86 ? 1.004 -8.920 -7.572 1.00 98.00 86 GLY A C 1
ATOM 664 O O . GLY A 1 86 ? 0.606 -8.637 -8.694 1.00 98.00 86 GLY A O 1
ATOM 665 N N . MET A 1 87 ? 2.294 -9.156 -7.313 1.00 97.81 87 MET A N 1
ATOM 666 C CA . MET A 1 87 ? 3.360 -8.986 -8.317 1.00 97.81 87 MET A CA 1
ATOM 667 C C . MET A 1 87 ? 3.109 -9.747 -9.630 1.00 97.81 87 MET A C 1
ATOM 669 O O . MET A 1 87 ? 3.076 -9.096 -10.681 1.00 97.81 87 MET A O 1
ATOM 673 N N . PRO A 1 88 ? 2.875 -11.077 -9.617 1.00 97.75 88 PRO A N 1
ATOM 674 C CA . PRO A 1 88 ? 2.594 -11.809 -10.848 1.00 97.75 88 PRO A CA 1
ATOM 675 C C . PRO A 1 88 ? 1.243 -11.420 -11.460 1.00 97.75 88 PRO A C 1
ATOM 677 O O . PRO A 1 88 ? 1.116 -11.416 -12.681 1.00 97.75 88 PRO A O 1
ATOM 680 N N . SER A 1 89 ? 0.248 -11.051 -10.644 1.00 97.94 89 SER A N 1
ATOM 681 C CA . SER A 1 89 ? -1.062 -10.611 -11.145 1.00 97.94 89 SER A CA 1
ATOM 682 C C . SER A 1 89 ? -0.981 -9.269 -11.875 1.00 97.94 89 SER A C 1
ATOM 684 O O . S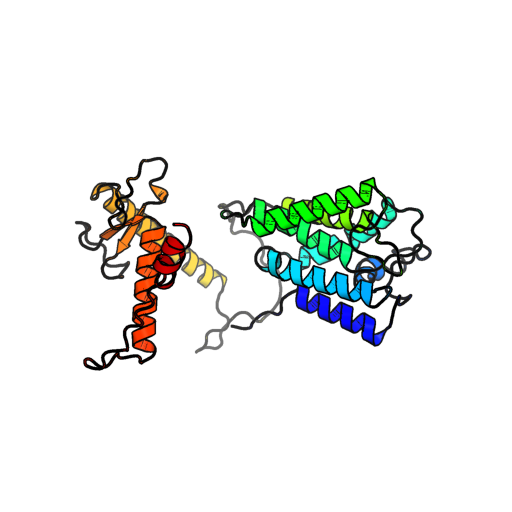ER A 1 89 ? -1.621 -9.105 -12.909 1.00 97.94 89 SER A O 1
ATOM 686 N N . ILE A 1 90 ? -0.168 -8.328 -11.383 1.00 97.88 90 ILE A N 1
ATOM 687 C CA . ILE A 1 90 ? 0.083 -7.036 -12.038 1.00 97.88 90 ILE A CA 1
ATOM 688 C C . ILE A 1 90 ? 0.775 -7.267 -13.377 1.00 97.88 90 ILE A C 1
ATOM 690 O O . ILE A 1 90 ? 0.313 -6.757 -14.390 1.00 97.88 90 ILE A O 1
ATOM 694 N N . VAL A 1 91 ? 1.833 -8.083 -13.404 1.00 96.88 91 VAL A N 1
ATOM 695 C CA . VAL A 1 91 ? 2.533 -8.424 -14.652 1.00 96.88 91 VAL A CA 1
ATOM 696 C C . VAL A 1 91 ? 1.586 -9.102 -15.644 1.00 96.88 91 VAL A C 1
ATOM 698 O O . VAL A 1 91 ? 1.548 -8.726 -16.813 1.00 96.88 91 VAL A O 1
ATOM 701 N N . GLY A 1 92 ? 0.773 -10.055 -15.181 1.00 96.00 92 GLY A N 1
ATOM 702 C CA . GLY A 1 92 ? -0.247 -10.699 -16.006 1.00 96.00 92 GLY A CA 1
ATOM 703 C C . GLY A 1 92 ? -1.258 -9.700 -16.572 1.00 96.00 92 GLY A C 1
ATOM 704 O O . GLY A 1 92 ? -1.559 -9.748 -17.762 1.00 96.00 92 GLY A O 1
ATOM 705 N N . ALA A 1 93 ? -1.737 -8.759 -15.756 1.00 96.62 93 ALA A N 1
ATOM 706 C CA . ALA A 1 93 ? -2.651 -7.710 -16.194 1.00 96.62 93 ALA A CA 1
ATOM 707 C C . ALA A 1 93 ? -2.006 -6.780 -17.231 1.00 96.62 93 ALA A C 1
ATOM 709 O O . ALA A 1 93 ? -2.615 -6.527 -18.265 1.00 96.62 93 ALA A O 1
ATOM 710 N N . VAL A 1 94 ? -0.763 -6.341 -17.014 1.00 94.69 94 VAL A N 1
ATOM 711 C CA . VAL A 1 94 ? -0.009 -5.532 -17.986 1.00 94.69 94 VAL A CA 1
ATOM 712 C C . VAL A 1 94 ? 0.124 -6.273 -19.316 1.00 94.69 94 VAL A C 1
ATOM 714 O O . VAL A 1 94 ? -0.169 -5.710 -20.361 1.00 94.69 94 VAL A O 1
ATOM 717 N N . MET A 1 95 ? 0.472 -7.562 -19.305 1.00 93.25 95 MET A N 1
ATOM 718 C CA . MET A 1 95 ? 0.593 -8.347 -20.542 1.00 93.25 95 MET A CA 1
ATOM 719 C C . MET A 1 95 ? -0.728 -8.520 -21.302 1.00 93.25 95 MET A C 1
ATOM 721 O O . MET A 1 95 ? -0.695 -8.718 -22.520 1.00 93.25 95 MET A O 1
ATOM 725 N N . LEU A 1 96 ? -1.861 -8.503 -20.595 1.00 94.62 96 LEU A N 1
ATOM 726 C CA . LEU A 1 96 ? -3.199 -8.617 -21.179 1.00 94.62 96 LEU A CA 1
ATOM 727 C C . LEU A 1 96 ? -3.716 -7.278 -21.713 1.00 94.62 96 LEU A C 1
ATOM 729 O O . LEU A 1 96 ? -4.343 -7.254 -22.769 1.00 94.62 96 LEU A O 1
ATOM 733 N N . LEU A 1 97 ? -3.473 -6.187 -20.985 1.00 93.94 97 LEU A N 1
ATOM 734 C CA . LEU A 1 97 ? -4.005 -4.858 -21.292 1.00 93.94 97 LEU A CA 1
ATOM 735 C C . LEU A 1 97 ? -3.100 -4.065 -22.244 1.00 93.94 97 LEU A C 1
ATOM 737 O O . LEU A 1 97 ? -3.606 -3.261 -23.017 1.00 93.94 97 LEU A O 1
ATOM 741 N N . GLU A 1 98 ? -1.792 -4.336 -22.239 1.00 92.44 98 GLU A N 1
ATOM 742 C CA . GLU A 1 98 ? -0.786 -3.659 -23.064 1.00 92.44 98 GLU A CA 1
ATOM 743 C C . GLU A 1 98 ? -0.103 -4.646 -24.025 1.00 92.44 98 GLU A C 1
ATOM 745 O O . GLU A 1 98 ? 1.065 -5.013 -23.851 1.00 92.44 98 GLU A O 1
ATOM 750 N N . PRO A 1 99 ? -0.799 -5.121 -25.073 1.00 89.00 99 PRO A N 1
ATOM 751 C CA . PRO A 1 99 ? -0.232 -6.109 -25.988 1.00 89.00 99 PRO A CA 1
ATOM 752 C C . PRO A 1 99 ? 0.996 -5.585 -26.750 1.00 89.00 99 PRO A C 1
ATOM 754 O O . PRO A 1 99 ? 1.844 -6.387 -27.136 1.00 89.00 99 PRO A O 1
ATOM 757 N N . GLY A 1 100 ? 1.098 -4.266 -26.950 1.00 89.69 100 GLY A N 1
ATOM 758 C CA . GLY A 1 100 ? 2.201 -3.611 -27.660 1.00 89.69 100 GLY A CA 1
ATOM 759 C C . GLY A 1 100 ? 3.393 -3.204 -26.788 1.00 89.69 100 GLY A C 1
ATOM 760 O O . GLY A 1 100 ? 4.369 -2.681 -27.321 1.00 89.69 100 GLY A O 1
ATOM 761 N N . LEU A 1 101 ? 3.337 -3.416 -25.469 1.00 90.31 101 LEU A N 1
ATOM 762 C CA . LEU A 1 101 ? 4.414 -3.009 -24.571 1.00 90.31 101 LEU A CA 1
ATOM 763 C C . LEU A 1 101 ? 5.639 -3.911 -24.753 1.00 90.31 101 LEU A C 1
ATOM 765 O O . LEU A 1 101 ? 5.558 -5.122 -24.544 1.00 90.31 101 LEU A O 1
ATOM 769 N N . ALA A 1 102 ? 6.772 -3.314 -25.125 1.00 92.69 102 ALA A N 1
ATOM 770 C CA . ALA A 1 102 ? 8.018 -4.043 -25.360 1.00 92.69 102 ALA A CA 1
ATOM 771 C C . ALA A 1 102 ? 8.686 -4.496 -24.054 1.00 92.69 102 ALA A C 1
ATOM 773 O O . ALA A 1 102 ? 9.135 -5.637 -23.954 1.00 92.69 102 ALA A O 1
ATOM 774 N N . ALA A 1 103 ? 8.725 -3.618 -23.049 1.00 93.88 103 ALA A N 1
ATOM 775 C CA . ALA A 1 103 ? 9.320 -3.915 -21.757 1.00 93.88 103 ALA A CA 1
ATOM 776 C C . ALA A 1 103 ? 8.605 -3.196 -20.605 1.00 93.88 103 ALA A C 1
ATOM 778 O O . ALA A 1 103 ? 7.973 -2.161 -20.806 1.00 93.88 103 ALA A O 1
ATOM 779 N N . TYR A 1 104 ? 8.711 -3.746 -19.395 1.00 95.31 104 TYR A N 1
ATOM 780 C CA . TYR A 1 104 ? 8.120 -3.188 -18.176 1.00 95.31 104 TYR A CA 1
ATOM 781 C C . TYR A 1 104 ? 9.057 -3.340 -16.973 1.00 95.31 104 TYR A C 1
ATOM 783 O O . TYR A 1 104 ? 9.653 -4.401 -16.763 1.00 95.31 104 TYR A O 1
ATOM 791 N N . CYS A 1 105 ? 9.157 -2.284 -16.165 1.00 95.94 105 CYS A N 1
ATOM 792 C CA . CYS A 1 105 ? 9.823 -2.292 -14.868 1.00 95.94 105 CYS A CA 1
ATOM 793 C C . CYS A 1 105 ? 9.269 -1.189 -13.947 1.00 95.94 105 CYS A C 1
ATOM 795 O O . CYS A 1 105 ? 8.604 -0.270 -14.427 1.00 95.94 105 CYS A O 1
ATOM 797 N N . GLY A 1 106 ? 9.545 -1.291 -12.646 1.00 95.06 106 GLY A N 1
ATOM 798 C CA . GLY A 1 106 ? 9.198 -0.280 -11.637 1.00 95.06 106 GLY A CA 1
ATOM 799 C C . GLY A 1 106 ? 8.297 -0.795 -10.510 1.00 95.06 106 GLY A C 1
ATOM 800 O O . GLY A 1 106 ? 7.539 -1.753 -10.666 1.00 95.06 106 GLY A O 1
ATOM 801 N N . LEU A 1 107 ? 8.364 -0.139 -9.354 1.00 95.81 107 LEU A N 1
ATOM 802 C CA . LEU A 1 107 ? 7.578 -0.441 -8.152 1.00 95.81 107 LEU A CA 1
ATOM 803 C C . LEU A 1 107 ? 6.169 0.154 -8.188 1.00 95.81 107 LEU A C 1
ATOM 805 O O . LEU A 1 107 ? 5.335 -0.232 -7.365 1.00 95.81 107 LEU A O 1
ATOM 809 N N . SER A 1 108 ? 5.880 1.094 -9.085 1.00 95.12 108 SER A N 1
ATOM 810 C CA . SER A 1 108 ? 4.617 1.844 -9.113 1.00 95.12 108 SER A CA 1
ATOM 811 C C . SER A 1 108 ? 3.357 0.959 -9.075 1.00 95.12 108 SER A C 1
ATOM 813 O O . SER A 1 108 ? 2.376 1.290 -8.403 1.00 95.12 108 SER A O 1
ATOM 815 N N . GLY A 1 109 ? 3.378 -0.218 -9.712 1.00 96.56 109 GLY A N 1
ATOM 816 C CA . GLY A 1 109 ? 2.296 -1.206 -9.627 1.00 96.56 109 GLY A CA 1
ATOM 817 C C . GLY A 1 109 ? 2.085 -1.736 -8.201 1.00 96.56 109 GLY A C 1
ATOM 818 O O . GLY A 1 109 ? 0.950 -1.834 -7.731 1.00 96.56 109 GLY A O 1
ATOM 819 N N . ILE A 1 110 ? 3.171 -2.019 -7.475 1.00 97.62 110 ILE A N 1
ATOM 820 C CA . ILE A 1 110 ? 3.143 -2.449 -6.067 1.00 97.62 110 ILE A CA 1
ATOM 821 C C . ILE A 1 110 ? 2.707 -1.307 -5.150 1.00 97.62 110 ILE A C 1
ATOM 823 O O . ILE A 1 110 ? 1.943 -1.535 -4.213 1.00 97.62 110 ILE A O 1
ATOM 827 N N . VAL A 1 111 ? 3.158 -0.077 -5.405 1.00 97.94 111 VAL A N 1
ATOM 828 C CA . VAL A 1 111 ? 2.706 1.095 -4.641 1.00 97.94 111 VAL A CA 1
ATOM 829 C C . VAL A 1 111 ? 1.182 1.178 -4.710 1.00 97.94 111 VAL A C 1
ATOM 831 O O . VAL A 1 111 ? 0.517 1.203 -3.676 1.00 97.94 111 VAL A O 1
ATOM 834 N N . ASN A 1 112 ? 0.613 1.099 -5.914 1.00 98.25 112 ASN A N 1
ATOM 835 C CA . ASN A 1 112 ? -0.835 1.146 -6.106 1.00 98.25 112 ASN A CA 1
ATOM 836 C C . ASN A 1 112 ? -1.560 -0.096 -5.557 1.00 98.25 112 ASN A C 1
ATOM 838 O O . ASN A 1 112 ? -2.658 0.040 -5.020 1.00 98.25 112 ASN A O 1
ATOM 842 N N . LEU A 1 113 ? -0.937 -1.280 -5.586 1.00 98.50 113 LEU A N 1
ATOM 843 C CA . LEU A 1 113 ? -1.425 -2.481 -4.893 1.00 98.50 113 LEU A CA 1
ATOM 844 C C . LEU A 1 113 ? -1.614 -2.249 -3.394 1.00 98.50 113 LEU A C 1
ATOM 846 O O . LEU A 1 113 ? -2.661 -2.596 -2.841 1.00 98.50 113 LEU A O 1
ATOM 850 N N . ILE A 1 114 ? -0.623 -1.642 -2.740 1.00 98.31 114 ILE A N 1
ATOM 851 C CA . ILE A 1 114 ? -0.685 -1.327 -1.311 1.00 98.31 114 ILE A CA 1
ATOM 852 C C . ILE A 1 114 ? -1.763 -0.277 -1.042 1.00 98.31 114 ILE A C 1
ATOM 854 O O . ILE A 1 114 ? -2.502 -0.431 -0.075 1.00 98.31 114 ILE A O 1
ATOM 858 N N . VAL A 1 115 ? -1.914 0.740 -1.897 1.00 98.56 115 VAL A N 1
ATOM 859 C CA . VAL A 1 115 ? -2.983 1.745 -1.748 1.00 98.56 115 VAL A CA 1
ATOM 860 C C . VAL A 1 115 ? -4.368 1.108 -1.870 1.00 98.56 115 VAL A C 1
ATOM 862 O O . VAL A 1 115 ? -5.220 1.337 -1.013 1.00 98.56 115 VAL A O 1
ATOM 865 N N . GLY A 1 116 ? -4.603 0.280 -2.890 1.00 98.31 116 GLY A N 1
ATOM 866 C CA . GLY A 1 116 ? -5.891 -0.387 -3.092 1.00 98.31 116 GLY A CA 1
ATOM 867 C C . GLY A 1 116 ? -6.247 -1.337 -1.945 1.00 98.31 116 GLY A C 1
ATOM 868 O O . GLY A 1 116 ? -7.360 -1.297 -1.412 1.00 98.31 116 GLY A O 1
ATOM 869 N N . ALA A 1 117 ? -5.283 -2.150 -1.502 1.00 97.94 117 ALA A N 1
ATOM 870 C CA . ALA A 1 117 ? -5.454 -3.005 -0.329 1.00 97.94 117 ALA A CA 1
ATOM 871 C C . ALA A 1 117 ? -5.667 -2.174 0.946 1.00 97.94 117 ALA A C 1
ATOM 873 O O . ALA A 1 117 ? -6.542 -2.479 1.753 1.00 97.94 117 ALA A O 1
ATOM 874 N N . GLY A 1 118 ? -4.911 -1.090 1.105 1.00 97.06 118 GLY A N 1
ATOM 875 C CA . GLY A 1 118 ? -5.005 -0.156 2.219 1.00 97.06 118 GLY A CA 1
ATOM 876 C C . GLY A 1 118 ? -6.386 0.478 2.329 1.00 97.06 118 GLY A C 1
ATOM 877 O O . GLY A 1 118 ? -6.992 0.431 3.395 1.00 97.06 118 GLY A O 1
ATOM 878 N N . LEU A 1 119 ? -6.944 0.966 1.218 1.00 97.06 119 LEU A N 1
ATOM 879 C CA . LEU A 1 119 ? -8.308 1.493 1.155 1.00 97.06 119 LEU A CA 1
ATOM 880 C C . LEU A 1 119 ? -9.336 0.454 1.614 1.00 97.06 119 LEU A C 1
ATOM 882 O O . LEU A 1 119 ? -10.165 0.739 2.478 1.00 97.06 119 LEU A O 1
ATOM 886 N N . ALA A 1 120 ? -9.270 -0.762 1.070 1.00 95.69 120 ALA A N 1
ATOM 887 C CA . ALA A 1 120 ? -10.187 -1.841 1.429 1.00 95.69 120 ALA A CA 1
ATOM 888 C C . ALA A 1 120 ? -10.048 -2.280 2.898 1.00 95.69 120 ALA A C 1
ATOM 890 O O . ALA A 1 120 ? -11.036 -2.684 3.522 1.00 95.69 120 ALA A O 1
ATOM 891 N N . ALA A 1 121 ? -8.841 -2.213 3.458 1.00 93.88 121 ALA A N 1
ATOM 892 C CA . ALA A 1 121 ? -8.580 -2.527 4.855 1.00 93.88 121 ALA A CA 1
ATOM 893 C C . ALA A 1 121 ? -9.103 -1.423 5.786 1.00 93.88 121 ALA A C 1
ATOM 895 O O . ALA A 1 121 ? -9.837 -1.730 6.726 1.00 93.88 121 ALA A O 1
ATOM 896 N N . THR A 1 122 ? -8.810 -0.154 5.487 1.00 93.50 122 THR A N 1
ATOM 897 C CA . THR A 1 122 ? -9.282 1.012 6.250 1.00 93.50 122 THR A CA 1
ATOM 898 C C . THR A 1 122 ? -10.800 1.143 6.195 1.00 93.50 122 THR A C 1
ATOM 900 O O . THR A 1 122 ? -11.426 1.437 7.207 1.00 93.50 122 THR A O 1
ATOM 903 N N . TRP A 1 123 ? -11.431 0.851 5.054 1.00 91.62 123 TRP A N 1
ATOM 904 C CA . TRP A 1 123 ? -12.892 0.889 4.928 1.00 91.62 123 TRP A CA 1
ATOM 905 C C . TRP A 1 123 ? -13.602 -0.103 5.862 1.00 91.62 123 TRP A C 1
ATOM 907 O O . TRP A 1 123 ? -14.709 0.164 6.342 1.00 91.62 123 TRP A O 1
ATOM 917 N N . ARG A 1 124 ? -12.948 -1.242 6.126 1.00 87.38 124 ARG A N 1
ATOM 918 C CA . ARG A 1 124 ? -13.409 -2.294 7.042 1.00 87.38 124 ARG A CA 1
ATOM 919 C C . ARG A 1 124 ? -13.002 -2.083 8.494 1.00 87.38 124 ARG A C 1
ATOM 921 O O . ARG A 1 124 ? -13.467 -2.842 9.343 1.00 87.38 124 ARG A O 1
ATOM 928 N N . ALA A 1 125 ? -12.102 -1.147 8.772 1.00 85.69 125 ALA A N 1
ATOM 929 C CA . ALA A 1 125 ? -11.709 -0.844 10.135 1.00 85.69 125 ALA A CA 1
ATOM 930 C C . ALA A 1 125 ? -12.888 -0.208 10.885 1.00 85.69 125 ALA A C 1
ATOM 932 O O . ALA A 1 125 ? -13.702 0.510 10.300 1.00 85.69 125 ALA A O 1
ATOM 933 N N . GLU A 1 126 ? -12.985 -0.499 12.181 1.00 80.94 126 GLU A N 1
ATOM 934 C CA . GLU A 1 126 ? -14.017 0.070 13.051 1.00 80.94 126 GLU A CA 1
ATOM 935 C C . GLU A 1 126 ? -13.856 1.592 13.164 1.00 80.94 126 GLU A C 1
ATOM 937 O O . GLU A 1 126 ? -14.818 2.340 12.986 1.00 80.94 126 GLU A O 1
ATOM 942 N N . SER A 1 127 ? -12.615 2.051 13.338 1.00 83.69 127 SER A N 1
ATOM 943 C CA . SER A 1 127 ? -12.217 3.443 13.166 1.00 83.69 127 SER A CA 1
ATOM 944 C C . SER A 1 127 ? -11.618 3.650 11.773 1.00 83.69 127 SER A C 1
ATOM 946 O O . SER A 1 127 ? -10.572 3.105 11.421 1.00 83.69 127 SER A O 1
ATOM 948 N N . ARG A 1 128 ? -12.303 4.451 10.955 1.00 89.25 128 ARG A N 1
ATOM 949 C CA . ARG A 1 128 ? -11.838 4.811 9.613 1.00 89.25 128 ARG A CA 1
ATOM 950 C C . ARG A 1 128 ? -10.939 6.033 9.706 1.00 89.25 128 ARG A C 1
ATOM 952 O O . ARG A 1 128 ? -11.428 7.112 10.028 1.00 89.25 128 ARG A O 1
ATOM 959 N N . ASP A 1 129 ? -9.657 5.871 9.402 1.00 90.44 129 ASP A N 1
ATOM 960 C CA . ASP A 1 129 ? -8.745 7.006 9.262 1.00 90.44 129 ASP A CA 1
ATOM 961 C C . ASP A 1 129 ? -9.090 7.797 7.980 1.00 90.44 129 ASP A C 1
ATOM 963 O O . ASP A 1 129 ? -8.929 7.266 6.871 1.00 90.44 129 ASP A O 1
ATOM 967 N N . PRO A 1 130 ? -9.588 9.046 8.092 1.00 93.75 130 PRO A N 1
ATOM 968 C CA . PRO A 1 130 ? -9.978 9.838 6.933 1.00 93.75 130 PRO A CA 1
ATOM 969 C C . PRO A 1 130 ? -8.786 10.194 6.042 1.00 93.75 130 PRO A C 1
ATOM 971 O O . PRO A 1 130 ? -8.961 10.274 4.827 1.00 93.75 130 PRO A O 1
ATOM 974 N N . LEU A 1 131 ? -7.581 10.362 6.599 1.00 94.81 131 LEU A N 1
ATOM 975 C CA . LEU A 1 131 ? -6.390 10.692 5.814 1.00 94.81 131 LEU A CA 1
ATOM 976 C C . LEU A 1 131 ? -6.046 9.546 4.860 1.00 94.81 131 LEU A C 1
ATOM 978 O O . LEU A 1 131 ? -5.853 9.763 3.664 1.00 94.81 131 LEU A O 1
ATOM 982 N N . ALA A 1 132 ? -6.049 8.317 5.377 1.00 94.50 132 ALA A N 1
ATOM 983 C CA . ALA A 1 132 ? -5.813 7.110 4.598 1.00 94.50 132 ALA A CA 1
ATOM 984 C C . ALA A 1 132 ? -6.855 6.908 3.483 1.00 94.50 132 ALA A C 1
ATOM 986 O O . ALA A 1 132 ? -6.514 6.452 2.391 1.00 94.50 132 ALA A O 1
ATOM 987 N N . ILE A 1 133 ? -8.120 7.264 3.716 1.00 95.56 133 ILE A N 1
ATOM 988 C CA . ILE A 1 133 ? -9.169 7.173 2.687 1.00 95.56 133 ILE A CA 1
ATOM 989 C C . ILE A 1 133 ? -8.989 8.261 1.627 1.00 95.56 133 ILE A C 1
ATOM 991 O O . ILE A 1 133 ? -8.988 7.955 0.436 1.00 95.56 133 ILE A O 1
ATOM 995 N N . LEU A 1 134 ? -8.814 9.518 2.041 1.00 97.12 134 LEU A N 1
ATOM 996 C CA . LEU A 1 134 ? -8.653 10.647 1.122 1.00 97.12 134 LEU A CA 1
ATOM 997 C C . LEU A 1 134 ? -7.422 10.478 0.229 1.00 97.12 134 LEU A C 1
ATOM 999 O O . LEU A 1 134 ? -7.509 10.734 -0.969 1.00 97.12 134 LEU A O 1
ATOM 1003 N N . PHE A 1 135 ? -6.311 9.982 0.779 1.00 97.50 135 PHE A N 1
ATOM 1004 C CA . PHE A 1 135 ? -5.118 9.667 -0.004 1.00 97.50 135 PHE A CA 1
ATOM 1005 C C . PHE A 1 135 ? -5.409 8.619 -1.085 1.00 97.50 135 PHE A C 1
ATOM 1007 O O . PHE A 1 135 ? -5.090 8.834 -2.253 1.00 97.50 135 PHE A O 1
ATOM 1014 N N . ALA A 1 136 ? -6.070 7.511 -0.734 1.00 97.44 136 ALA A N 1
ATOM 1015 C CA . ALA A 1 136 ? -6.412 6.478 -1.709 1.00 97.44 136 ALA A CA 1
ATOM 1016 C C . ALA A 1 136 ? -7.375 6.982 -2.793 1.00 97.44 136 ALA A C 1
ATOM 1018 O O . ALA A 1 136 ? -7.230 6.610 -3.956 1.00 97.44 136 ALA A O 1
ATOM 1019 N N . LEU A 1 137 ? -8.334 7.843 -2.437 1.00 97.06 137 LEU A N 1
ATOM 1020 C CA . LEU A 1 137 ? -9.238 8.472 -3.402 1.00 97.06 137 LEU A CA 1
ATOM 1021 C C . LEU A 1 137 ? -8.498 9.434 -4.338 1.00 97.06 137 LEU A C 1
ATOM 1023 O O . LEU A 1 137 ? -8.772 9.438 -5.535 1.00 97.06 137 LEU A O 1
ATOM 1027 N N . ALA A 1 138 ? -7.538 10.206 -3.824 1.00 96.50 138 ALA A N 1
ATOM 1028 C CA . ALA A 1 138 ? -6.693 11.070 -4.645 1.00 96.50 138 ALA A CA 1
ATOM 1029 C C . ALA A 1 138 ? -5.838 10.252 -5.628 1.00 96.50 138 ALA A C 1
ATOM 1031 O O . ALA A 1 138 ? -5.760 10.592 -6.807 1.00 96.50 138 ALA A O 1
ATOM 1032 N N . VAL A 1 139 ? -5.263 9.132 -5.175 1.00 96.81 139 VAL A N 1
ATOM 1033 C CA . VAL A 1 139 ? -4.537 8.192 -6.044 1.00 96.81 139 VAL A CA 1
ATOM 1034 C C . VAL A 1 139 ? -5.468 7.581 -7.094 1.00 96.81 139 VAL A C 1
ATOM 1036 O O . VAL A 1 139 ? -5.112 7.549 -8.267 1.00 96.81 139 VAL A O 1
ATOM 1039 N N . ALA A 1 140 ? -6.680 7.159 -6.722 1.00 96.94 140 ALA A N 1
ATOM 1040 C CA . ALA A 1 140 ? -7.659 6.628 -7.671 1.00 96.94 140 ALA A CA 1
ATOM 1041 C C . ALA A 1 140 ? -8.067 7.667 -8.729 1.00 96.94 140 ALA A C 1
ATOM 1043 O O . ALA A 1 140 ? -8.138 7.343 -9.913 1.00 96.94 140 ALA A O 1
ATOM 1044 N N . ALA A 1 141 ? -8.283 8.921 -8.322 1.00 95.62 141 ALA A N 1
ATOM 1045 C CA . ALA A 1 141 ? -8.571 10.022 -9.237 1.00 95.62 141 ALA A CA 1
ATOM 1046 C C . ALA A 1 141 ? -7.394 10.294 -10.188 1.00 95.62 141 ALA A C 1
ATOM 1048 O O . ALA A 1 141 ? -7.609 10.480 -11.383 1.00 95.62 141 ALA A O 1
ATOM 1049 N N . LYS A 1 142 ? -6.155 10.247 -9.681 1.00 94.56 142 LYS A N 1
ATOM 1050 C CA . LYS A 1 142 ? -4.935 10.345 -10.493 1.00 94.56 142 LYS A CA 1
ATOM 1051 C C . LYS A 1 142 ? -4.847 9.224 -11.527 1.00 94.56 142 LYS A C 1
ATOM 1053 O O . LYS A 1 142 ? -4.628 9.512 -12.695 1.00 94.56 142 LYS A O 1
ATOM 1058 N N . ILE A 1 143 ? -5.068 7.971 -11.127 1.00 94.44 143 ILE A N 1
ATOM 1059 C CA . ILE A 1 143 ? -5.065 6.819 -12.046 1.00 94.44 143 ILE A CA 1
ATOM 1060 C C . ILE A 1 143 ? -6.152 6.975 -13.112 1.00 94.44 143 ILE A C 1
ATOM 1062 O O . ILE A 1 143 ? -5.904 6.712 -14.285 1.00 94.44 143 ILE A O 1
ATOM 1066 N N . LEU A 1 144 ? -7.355 7.404 -12.719 1.00 93.75 144 LEU A N 1
ATOM 1067 C CA . LEU A 1 144 ? -8.448 7.633 -13.658 1.00 93.75 144 LEU A CA 1
ATOM 1068 C C . LEU A 1 144 ? -8.080 8.715 -14.675 1.00 93.75 144 LEU A C 1
ATOM 1070 O O . LEU A 1 144 ? -8.307 8.521 -15.864 1.00 93.75 144 LEU A O 1
ATOM 1074 N N . LEU A 1 145 ? -7.489 9.822 -14.220 1.00 92.69 145 LEU A N 1
ATOM 1075 C CA . LEU A 1 145 ? -7.034 10.889 -15.103 1.00 92.69 145 LEU A CA 1
ATOM 1076 C C . LEU A 1 145 ? -5.994 10.370 -16.101 1.00 92.69 145 LEU A C 1
ATOM 1078 O O . LEU A 1 145 ? -6.185 10.557 -17.293 1.00 92.69 145 LEU A O 1
ATOM 1082 N N . GLU A 1 146 ? -4.979 9.642 -15.631 1.00 91.69 146 GLU A N 1
ATOM 1083 C CA . GLU A 1 146 ? -3.955 9.006 -16.474 1.00 91.69 146 GLU A CA 1
ATOM 1084 C C . GLU A 1 146 ? -4.551 8.058 -17.523 1.00 91.69 146 GLU A C 1
ATOM 1086 O O . GLU A 1 146 ? -4.146 8.067 -18.682 1.00 91.69 146 GLU A O 1
ATOM 1091 N N . CYS A 1 147 ? -5.554 7.261 -17.145 1.00 88.44 147 CYS A N 1
ATOM 1092 C CA . CYS A 1 147 ? -6.238 6.365 -18.078 1.00 88.44 147 CYS A CA 1
ATOM 1093 C C . CYS A 1 147 ? -7.068 7.121 -19.127 1.00 88.44 147 CYS A C 1
ATOM 1095 O O . CYS A 1 147 ? -7.259 6.616 -20.230 1.00 88.44 147 CYS A O 1
ATOM 1097 N N . LEU A 1 148 ? -7.594 8.301 -18.784 1.00 89.44 148 LEU A N 1
ATOM 1098 C CA . LEU A 1 148 ? -8.409 9.121 -19.683 1.00 89.44 148 LEU A CA 1
ATOM 1099 C C . LEU A 1 148 ? -7.562 9.990 -20.617 1.00 89.44 148 LEU A C 1
ATOM 1101 O O . LEU A 1 148 ? -7.953 10.195 -21.764 1.00 89.44 148 LEU A O 1
ATOM 1105 N N . THR A 1 149 ? -6.438 10.524 -20.137 1.00 86.81 149 THR A N 1
ATOM 1106 C CA . THR A 1 149 ? -5.566 11.421 -20.908 1.00 86.81 149 THR A CA 1
ATOM 1107 C C . THR A 1 149 ? -4.480 10.674 -21.670 1.00 86.81 149 THR A C 1
ATOM 1109 O O . THR A 1 149 ? -4.010 11.181 -22.682 1.00 86.81 149 THR A O 1
ATOM 1112 N N . GLY A 1 150 ? -4.073 9.491 -21.195 1.00 81.44 150 GLY A N 1
ATOM 1113 C CA . GLY A 1 150 ? -2.881 8.792 -21.680 1.00 81.44 150 GLY A CA 1
ATOM 1114 C C . GLY A 1 150 ? -1.566 9.465 -21.269 1.00 81.44 150 GLY A C 1
ATOM 1115 O O . GLY A 1 150 ? -0.505 9.020 -21.694 1.00 81.44 150 GLY A O 1
ATOM 1116 N N . GLU A 1 151 ? -1.640 10.511 -20.444 1.00 81.44 151 GLU A N 1
ATOM 1117 C CA . GLU A 1 151 ? -0.514 11.340 -20.016 1.00 81.44 151 GLU A CA 1
ATOM 1118 C C . GLU A 1 151 ? -0.214 11.109 -18.536 1.00 81.44 151 GLU A C 1
ATOM 1120 O O . GLU A 1 151 ? -1.126 11.037 -17.705 1.00 81.44 151 GLU A O 1
ATOM 1125 N N . ALA A 1 152 ? 1.072 11.067 -18.196 1.00 80.00 152 ALA A N 1
ATOM 1126 C CA . ALA A 1 152 ? 1.515 10.936 -16.818 1.00 80.00 152 ALA A CA 1
ATOM 1127 C C . ALA A 1 152 ? 1.251 12.229 -16.033 1.00 80.00 152 ALA A C 1
ATOM 1129 O O . ALA A 1 152 ? 1.658 13.315 -16.434 1.00 80.00 152 ALA A O 1
ATOM 1130 N N . VAL A 1 153 ? 0.612 12.119 -14.866 1.00 73.06 153 VAL A N 1
ATOM 1131 C CA . VAL A 1 153 ? 0.211 13.304 -14.080 1.00 73.06 153 VAL A CA 1
ATOM 1132 C C . VAL A 1 153 ? 1.344 13.820 -13.177 1.00 73.06 153 VAL A C 1
ATOM 1134 O O . VAL A 1 153 ? 1.321 14.974 -12.758 1.00 73.06 153 VAL A O 1
ATOM 1137 N N . PHE A 1 154 ? 2.349 12.987 -12.876 1.00 67.69 154 PHE A N 1
ATOM 1138 C CA . PHE A 1 154 ? 3.389 13.303 -11.883 1.00 67.69 154 PHE A CA 1
ATOM 1139 C C . PHE A 1 154 ? 4.822 12.910 -12.273 1.00 67.69 154 PHE A C 1
ATOM 1141 O O . PHE A 1 154 ? 5.712 12.975 -11.425 1.00 67.69 154 PHE A O 1
ATOM 1148 N N . SER A 1 155 ? 5.076 12.481 -13.510 1.00 65.75 155 SER A N 1
ATOM 1149 C CA . SER A 1 155 ? 6.386 11.922 -13.860 1.00 65.75 155 SER A CA 1
ATOM 1150 C C . SER A 1 155 ? 6.774 12.136 -15.321 1.00 65.75 155 SER A C 1
ATOM 1152 O O . SER A 1 155 ? 6.202 11.501 -16.203 1.00 65.75 155 SER A O 1
ATOM 1154 N N . ASP A 1 156 ? 7.835 12.917 -15.523 1.00 69.62 156 ASP A N 1
ATOM 1155 C CA . ASP A 1 156 ? 8.646 12.942 -16.744 1.00 69.62 156 ASP A CA 1
ATOM 1156 C C . ASP A 1 156 ? 9.852 12.012 -16.537 1.00 69.62 156 ASP A C 1
ATOM 1158 O O . ASP A 1 156 ? 10.917 12.430 -16.081 1.00 69.62 156 ASP A O 1
ATOM 1162 N N . THR A 1 157 ? 9.663 10.714 -16.783 1.00 75.31 157 THR A N 1
ATOM 1163 C CA . THR A 1 157 ? 10.713 9.685 -16.618 1.00 75.31 157 THR A CA 1
ATOM 1164 C C . THR A 1 157 ? 11.167 9.148 -17.971 1.00 75.31 157 THR A C 1
ATOM 1166 O O . THR A 1 157 ? 10.514 9.389 -18.987 1.00 75.31 157 THR A O 1
ATOM 1169 N N . ALA A 1 158 ? 12.302 8.438 -18.013 1.00 69.19 158 ALA A N 1
ATOM 1170 C CA . ALA A 1 158 ? 12.869 7.960 -19.276 1.00 69.19 158 ALA A CA 1
ATOM 1171 C C . ALA A 1 158 ? 11.944 6.968 -19.997 1.00 69.19 158 ALA A C 1
ATOM 1173 O O . ALA A 1 158 ? 11.957 6.893 -21.226 1.00 69.19 158 ALA A O 1
ATOM 1174 N N . TRP A 1 159 ? 11.164 6.194 -19.241 1.00 75.44 159 TRP A N 1
ATOM 1175 C CA . TRP A 1 159 ? 10.135 5.298 -19.759 1.00 75.44 159 TRP A CA 1
ATOM 1176 C C . TRP A 1 159 ? 8.771 5.818 -19.329 1.00 75.44 159 TRP A C 1
ATOM 1178 O O . TRP A 1 159 ? 8.548 6.039 -18.142 1.00 75.44 159 TRP A O 1
ATOM 1188 N N . SER A 1 160 ? 7.853 5.991 -20.281 1.00 74.88 160 SER A N 1
ATOM 1189 C CA . SER A 1 160 ? 6.496 6.438 -19.970 1.00 74.88 160 SER A CA 1
ATOM 1190 C C . SER A 1 160 ? 5.840 5.498 -18.950 1.00 74.88 160 SER A C 1
ATOM 1192 O O . SER A 1 160 ? 5.891 4.275 -19.131 1.00 74.88 160 SER A O 1
ATOM 1194 N N . PRO A 1 161 ? 5.210 6.036 -17.892 1.00 79.38 161 PRO A N 1
ATOM 1195 C CA . PRO A 1 161 ? 4.521 5.219 -16.910 1.00 79.38 161 PRO A CA 1
ATOM 1196 C C . PRO A 1 161 ? 3.459 4.341 -17.558 1.00 79.38 161 PRO A C 1
ATOM 1198 O O . PRO A 1 161 ? 2.639 4.789 -18.359 1.00 79.38 161 PRO A O 1
ATOM 1201 N N . VAL A 1 162 ? 3.443 3.073 -17.167 1.00 87.06 162 VAL A N 1
ATOM 1202 C CA . VAL A 1 162 ? 2.452 2.119 -17.656 1.00 87.06 162 VAL A CA 1
ATOM 1203 C C . VAL A 1 162 ? 1.189 2.267 -16.811 1.00 87.06 162 VAL A C 1
ATOM 1205 O O . VAL A 1 162 ? 1.046 1.645 -15.758 1.00 87.06 162 VAL A O 1
ATOM 1208 N N . HIS A 1 163 ? 0.268 3.122 -17.257 1.00 90.12 163 HIS A N 1
ATOM 1209 C CA . HIS A 1 163 ? -0.955 3.476 -16.522 1.00 90.12 163 HIS A CA 1
ATOM 1210 C C . HIS A 1 163 ? -1.813 2.250 -16.157 1.00 90.12 163 HIS A C 1
ATOM 1212 O O . HIS A 1 163 ? -2.374 2.176 -15.060 1.00 90.12 163 HIS A O 1
ATOM 1218 N N . SER A 1 164 ? -1.854 1.238 -17.028 1.00 90.38 164 SER A N 1
ATOM 1219 C CA . SER A 1 164 ? -2.531 -0.037 -16.763 1.00 90.38 164 SER A CA 1
ATOM 1220 C C . SER A 1 164 ? -1.909 -0.817 -15.604 1.00 90.38 164 SER A C 1
ATOM 1222 O O . SER A 1 164 ? -2.643 -1.487 -14.880 1.00 90.38 164 SER A O 1
ATOM 1224 N N . ALA A 1 165 ? -0.604 -0.684 -15.341 1.00 95.19 165 ALA A N 1
ATOM 1225 C CA . ALA A 1 165 ? 0.035 -1.266 -14.161 1.00 95.19 165 ALA A CA 1
ATOM 1226 C C . ALA A 1 165 ? -0.434 -0.579 -12.869 1.00 95.19 165 ALA A C 1
ATOM 1228 O O . ALA A 1 165 ? -0.670 -1.258 -11.866 1.00 95.19 165 ALA A O 1
ATOM 1229 N N . HIS A 1 166 ? -0.626 0.748 -12.890 1.00 96.19 166 HIS A N 1
ATOM 1230 C CA . HIS A 1 166 ? -1.179 1.491 -11.751 1.00 96.19 166 HIS A CA 1
ATOM 1231 C C . HIS A 1 166 ? -2.618 1.051 -11.457 1.00 96.19 166 HIS A C 1
ATOM 1233 O O . HIS A 1 166 ? -2.941 0.691 -10.321 1.00 96.19 166 HIS A O 1
ATOM 1239 N N . ALA A 1 167 ? -3.467 1.029 -12.490 1.00 96.56 167 ALA A N 1
ATOM 1240 C CA . ALA A 1 167 ? -4.863 0.616 -12.378 1.00 96.56 167 ALA A CA 1
ATOM 1241 C C . ALA A 1 167 ? -4.995 -0.848 -11.934 1.00 96.56 167 ALA A C 1
ATOM 1243 O O . ALA A 1 167 ? -5.747 -1.147 -11.003 1.00 96.56 167 ALA A O 1
ATOM 1244 N N . ALA A 1 168 ? -4.224 -1.753 -12.545 1.00 97.44 168 ALA A N 1
ATOM 1245 C CA . ALA A 1 168 ? -4.202 -3.162 -12.178 1.00 97.44 168 ALA A CA 1
ATOM 1246 C C . ALA A 1 168 ? -3.761 -3.349 -10.726 1.00 97.44 168 ALA A C 1
ATOM 1248 O O . ALA A 1 168 ? -4.463 -4.019 -9.973 1.00 97.44 168 ALA A O 1
ATOM 1249 N N . GLY A 1 169 ? -2.655 -2.721 -10.311 1.00 98.31 169 GLY A N 1
ATOM 1250 C CA . GLY A 1 169 ? -2.184 -2.758 -8.927 1.00 98.31 169 GLY A CA 1
ATOM 1251 C C . GLY A 1 169 ? -3.290 -2.366 -7.953 1.00 98.31 169 GLY A C 1
ATOM 1252 O O . GLY A 1 169 ? -3.662 -3.163 -7.092 1.00 98.31 169 GLY A O 1
ATOM 1253 N N . PHE A 1 170 ? -3.891 -1.192 -8.150 1.00 98.56 170 PHE A N 1
ATOM 1254 C CA . PHE A 1 170 ? -4.959 -0.681 -7.289 1.00 98.56 170 PHE A CA 1
ATOM 1255 C C . PHE A 1 170 ? -6.156 -1.640 -7.183 1.00 98.56 170 PHE A C 1
ATOM 1257 O O . PHE A 1 170 ? -6.585 -1.990 -6.080 1.00 98.56 170 PHE A O 1
ATOM 1264 N N . LEU A 1 171 ? -6.676 -2.120 -8.317 1.00 98.31 171 LEU A N 1
ATOM 1265 C CA . LEU A 1 171 ? -7.832 -3.020 -8.343 1.00 98.31 171 LEU A CA 1
ATOM 1266 C C . LEU A 1 171 ? -7.516 -4.395 -7.743 1.00 98.31 171 LEU A C 1
ATOM 1268 O O . LEU A 1 171 ? -8.303 -4.911 -6.949 1.00 98.31 171 LEU A O 1
ATOM 1272 N N . ILE A 1 172 ? -6.353 -4.970 -8.060 1.00 98.38 172 ILE A N 1
ATOM 1273 C CA . ILE A 1 172 ? -5.893 -6.241 -7.484 1.00 98.38 172 ILE A CA 1
ATOM 1274 C C . ILE A 1 172 ? -5.762 -6.107 -5.965 1.00 98.38 172 ILE A C 1
ATOM 1276 O O . ILE A 1 172 ? -6.178 -7.005 -5.238 1.00 98.38 172 ILE A O 1
ATOM 1280 N N . GLY A 1 173 ? -5.252 -4.977 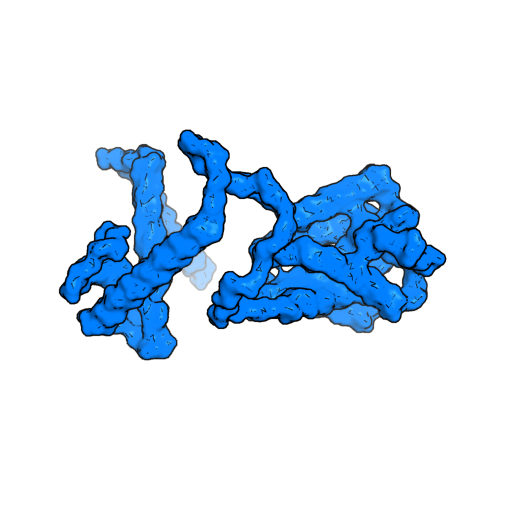-5.470 1.00 98.06 173 GLY A N 1
ATOM 1281 C CA . GLY A 1 173 ? -5.127 -4.706 -4.038 1.00 98.06 173 GLY A CA 1
ATOM 1282 C C . GLY A 1 173 ? -6.479 -4.746 -3.332 1.00 98.06 173 GLY A C 1
ATOM 1283 O O . GLY A 1 173 ? -6.635 -5.442 -2.326 1.00 98.06 173 GLY A O 1
ATOM 1284 N N . ILE A 1 174 ? -7.485 -4.075 -3.904 1.00 97.75 174 ILE A N 1
ATOM 1285 C CA . ILE A 1 174 ? -8.867 -4.120 -3.405 1.00 97.75 174 ILE A CA 1
ATOM 1286 C C . ILE A 1 174 ? -9.392 -5.555 -3.415 1.00 97.75 174 ILE A C 1
ATOM 1288 O O . ILE A 1 174 ? -9.926 -6.016 -2.406 1.00 97.75 174 ILE A O 1
ATOM 1292 N N . VAL A 1 175 ? -9.248 -6.279 -4.526 1.00 97.06 175 VAL A N 1
ATOM 1293 C CA . VAL A 1 175 ? -9.762 -7.651 -4.667 1.00 97.06 175 VAL A CA 1
ATOM 1294 C C . VAL A 1 175 ? -9.110 -8.593 -3.655 1.00 97.06 175 VAL A C 1
ATOM 1296 O O . VAL A 1 175 ? -9.815 -9.279 -2.920 1.00 97.06 175 VAL A O 1
ATOM 1299 N N . LEU A 1 176 ? -7.782 -8.599 -3.544 1.00 95.81 176 LEU A N 1
ATOM 1300 C CA . LEU A 1 176 ? -7.064 -9.473 -2.612 1.00 95.81 176 LEU A CA 1
ATOM 1301 C C . LEU A 1 176 ? -7.384 -9.144 -1.154 1.00 95.81 176 LEU A C 1
ATOM 1303 O O . LEU A 1 176 ? -7.527 -10.050 -0.322 1.00 95.81 176 LEU A O 1
ATOM 1307 N N . GLU A 1 177 ? -7.530 -7.862 -0.817 1.00 94.62 177 GLU A N 1
ATOM 1308 C CA . GLU A 1 177 ? -7.923 -7.486 0.534 1.00 94.62 177 GLU A CA 1
ATOM 1309 C C . GLU A 1 177 ? -9.386 -7.858 0.806 1.00 94.62 177 GLU A C 1
ATOM 1311 O O . GLU A 1 177 ? -9.712 -8.306 1.907 1.00 94.62 177 GLU A O 1
ATOM 1316 N N . THR A 1 178 ? -10.267 -7.736 -0.193 1.00 91.38 178 THR A N 1
ATOM 1317 C CA . THR A 1 178 ? -11.699 -8.030 -0.062 1.00 91.38 178 THR A CA 1
ATOM 1318 C C . THR A 1 178 ? -12.085 -9.489 -0.092 1.00 91.38 178 THR A C 1
ATOM 1320 O O . THR A 1 178 ? -13.018 -9.841 0.626 1.00 91.38 178 THR A O 1
ATOM 1323 N N . ALA A 1 179 ? -11.332 -10.328 -0.792 1.00 86.56 179 ALA A N 1
ATOM 1324 C CA . ALA A 1 179 ? -11.501 -11.775 -0.822 1.00 86.56 179 ALA A CA 1
ATOM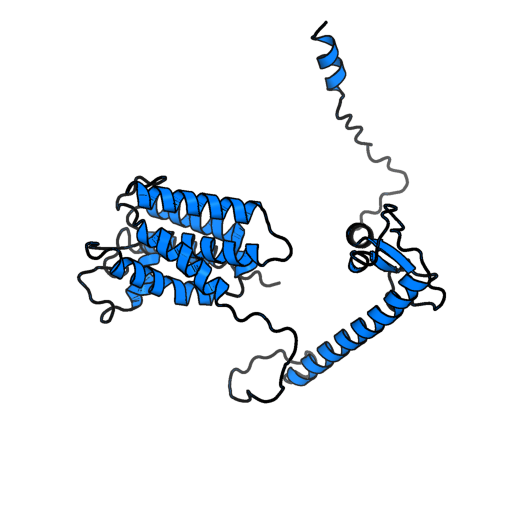 1325 C C . ALA A 1 179 ? -11.092 -12.464 0.494 1.00 86.56 179 ALA A C 1
ATOM 1327 O O . ALA A 1 179 ? -11.117 -13.691 0.586 1.00 86.56 179 ALA A O 1
ATOM 1328 N N . ARG A 1 180 ? -10.705 -11.703 1.529 1.00 76.62 180 ARG A N 1
ATOM 1329 C CA . ARG A 1 180 ? -10.374 -12.279 2.832 1.00 76.62 180 ARG A CA 1
ATOM 1330 C C . ARG A 1 180 ? -11.611 -12.949 3.422 1.00 76.62 180 ARG A C 1
ATOM 1332 O O . ARG A 1 180 ? -12.646 -12.282 3.526 1.00 76.62 180 ARG A O 1
ATOM 1339 N N . PRO A 1 181 ? -11.523 -14.220 3.854 1.00 63.09 181 PRO A N 1
ATOM 1340 C CA . PRO A 1 181 ? -12.602 -14.801 4.626 1.00 63.09 181 PRO A CA 1
ATOM 1341 C C . PRO A 1 181 ? -12.823 -13.895 5.835 1.00 63.09 181 PRO A C 1
ATOM 1343 O O . PRO A 1 181 ? -11.872 -13.527 6.537 1.00 63.09 181 PRO A O 1
ATOM 1346 N N . ALA A 1 182 ? -14.070 -13.466 6.040 1.00 57.44 182 ALA A N 1
ATOM 1347 C CA . ALA A 1 182 ? -14.430 -12.810 7.282 1.00 57.44 182 ALA A CA 1
ATOM 1348 C C . ALA A 1 182 ? -13.952 -13.726 8.412 1.00 57.44 182 ALA A C 1
ATOM 1350 O O . ALA A 1 182 ? -14.159 -14.940 8.346 1.00 57.44 182 ALA A O 1
ATOM 1351 N N . LYS A 1 183 ? -13.289 -13.171 9.433 1.00 51.31 183 LYS A N 1
ATOM 1352 C CA . LYS A 1 183 ? -13.154 -13.903 10.690 1.00 51.31 183 LYS A CA 1
ATOM 1353 C C . LYS A 1 183 ? -14.582 -14.181 11.148 1.00 51.31 183 LYS A C 1
ATOM 1355 O O . LYS A 1 183 ? -15.229 -13.286 11.683 1.00 51.31 183 LYS A O 1
ATOM 1360 N N . ILE A 1 184 ? -15.084 -15.384 10.884 1.00 41.25 184 ILE A N 1
ATOM 1361 C CA . ILE A 1 184 ? -16.277 -15.896 11.538 1.00 41.25 184 ILE A CA 1
ATOM 1362 C C . ILE A 1 184 ? -15.871 -15.982 13.004 1.00 41.25 184 ILE A C 1
ATOM 1364 O O . ILE A 1 184 ? -15.097 -16.852 13.407 1.00 41.25 184 ILE A O 1
ATOM 1368 N N . ALA A 1 185 ? -16.293 -14.995 13.786 1.00 43.03 185 ALA A N 1
ATOM 1369 C CA . ALA A 1 185 ? -16.206 -15.080 15.226 1.00 43.03 185 ALA A CA 1
ATOM 1370 C C . ALA A 1 185 ? -17.156 -16.206 15.649 1.00 43.03 185 ALA A C 1
ATOM 1372 O O . ALA A 1 185 ? -18.370 -16.047 15.596 1.00 43.03 185 ALA A O 1
ATOM 1373 N N . GLY A 1 186 ? -16.584 -17.354 16.013 1.00 49.81 186 GLY A N 1
ATOM 1374 C CA . GLY A 1 186 ? -17.326 -18.503 16.523 1.00 49.81 186 GLY A CA 1
ATOM 1375 C C . GLY A 1 186 ? -17.658 -19.545 15.458 1.00 49.81 186 GLY A C 1
ATOM 1376 O O . GLY A 1 186 ? -18.682 -19.470 14.797 1.00 49.81 186 GLY A O 1
ATOM 1377 N N . ILE A 1 187 ? -16.765 -20.519 15.300 1.00 42.06 187 ILE A N 1
ATOM 1378 C CA . ILE A 1 187 ? -16.953 -21.951 15.601 1.00 42.06 187 ILE A CA 1
ATOM 1379 C C . ILE A 1 187 ? -15.583 -22.569 15.294 1.00 42.06 187 ILE A C 1
ATOM 1381 O O . ILE A 1 187 ? -15.255 -22.873 14.151 1.00 42.06 187 ILE A O 1
ATOM 1385 N N . VAL A 1 188 ? -14.728 -22.684 16.312 1.00 39.78 188 VAL A N 1
ATOM 1386 C CA . VAL A 1 188 ? -13.552 -23.554 16.208 1.00 39.78 188 VAL A CA 1
ATOM 1387 C C . VAL A 1 188 ? -14.054 -24.963 16.477 1.00 39.78 188 VAL A C 1
ATOM 1389 O O . VAL A 1 188 ? -14.397 -25.296 17.609 1.00 39.78 188 VAL A O 1
ATOM 1392 N N . ASN A 1 189 ? -14.133 -25.764 15.418 1.00 37.31 189 ASN A N 1
ATOM 1393 C CA . ASN A 1 189 ? -14.255 -27.210 15.514 1.00 37.31 189 ASN A CA 1
ATOM 1394 C C . ASN A 1 189 ? -12.846 -27.774 15.817 1.00 37.31 189 ASN A C 1
ATOM 1396 O O . ASN A 1 189 ? -11.940 -27.545 15.018 1.00 37.31 189 ASN A O 1
ATOM 1400 N N . PRO A 1 190 ? -12.594 -28.437 16.961 1.00 41.81 190 PRO A N 1
ATOM 1401 C CA . PRO A 1 190 ? -11.238 -28.770 17.410 1.00 41.81 190 PRO A CA 1
ATOM 1402 C C . PRO A 1 190 ? -10.691 -30.095 16.842 1.00 41.81 190 PRO A C 1
ATOM 1404 O O . PRO A 1 190 ? -9.987 -30.832 17.533 1.00 41.81 190 PRO A O 1
ATOM 1407 N N . GLN A 1 191 ? -11.007 -30.430 15.594 1.00 44.34 191 GLN A N 1
ATOM 1408 C CA . GLN A 1 191 ? -10.593 -31.685 14.965 1.00 44.34 191 GLN A CA 1
ATOM 1409 C C . GLN A 1 191 ? -10.167 -31.411 13.522 1.00 44.34 191 GLN A C 1
ATOM 1411 O O . GLN A 1 191 ? -11.004 -31.493 12.638 1.00 44.34 191 GLN A O 1
ATOM 1416 N N . GLU A 1 192 ? -8.907 -31.018 13.322 1.00 44.81 192 GLU A N 1
ATOM 1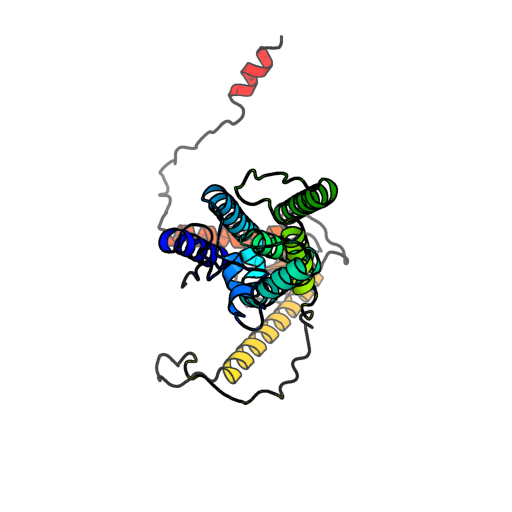417 C CA . GLU A 1 192 ? -8.060 -31.311 12.146 1.00 44.81 192 GLU A CA 1
ATOM 1418 C C . GLU A 1 192 ? -6.908 -30.301 12.081 1.00 44.81 192 GLU A C 1
ATOM 1420 O O . GLU A 1 192 ? -7.072 -29.173 11.635 1.00 44.81 192 GLU A O 1
ATOM 1425 N N . ASP A 1 193 ? -5.752 -30.696 12.612 1.00 36.94 193 ASP A N 1
ATOM 1426 C CA . ASP A 1 193 ? -4.460 -30.651 11.910 1.00 36.94 193 ASP A CA 1
ATOM 1427 C C . ASP A 1 193 ? -3.372 -31.076 12.905 1.00 36.94 193 ASP A C 1
ATOM 1429 O O . ASP A 1 193 ? -2.771 -30.288 13.637 1.00 36.94 193 ASP A O 1
ATOM 1433 N N . THR A 1 194 ? -3.161 -32.387 12.968 1.00 46.38 194 THR A N 1
ATOM 1434 C CA . THR A 1 194 ? -1.923 -32.964 13.479 1.00 46.38 194 THR A CA 1
ATOM 1435 C C . THR A 1 194 ? -1.133 -33.507 12.300 1.00 46.38 194 THR A C 1
ATOM 1437 O O . THR A 1 194 ? -1.123 -34.716 12.076 1.00 46.38 194 THR A O 1
ATOM 1440 N N . SER A 1 195 ? -0.434 -32.644 11.564 1.00 35.59 195 SER A N 1
ATOM 1441 C CA . SER A 1 195 ? 0.723 -33.075 10.778 1.00 35.59 195 SER A CA 1
ATOM 1442 C C . SER A 1 195 ? 1.763 -31.963 10.585 1.00 35.59 195 SER A C 1
ATOM 1444 O O . SER A 1 195 ? 1.582 -31.075 9.774 1.00 35.59 195 SER A O 1
ATOM 1446 N N . MET A 1 196 ? 2.873 -32.089 11.335 1.00 39.25 196 MET A N 1
ATOM 1447 C CA . MET A 1 196 ? 4.279 -31.834 10.932 1.00 39.25 196 MET A CA 1
ATOM 1448 C C . MET A 1 196 ? 4.623 -30.433 10.355 1.00 39.25 196 MET A C 1
ATOM 1450 O O . MET A 1 196 ? 4.052 -29.994 9.379 1.00 39.25 196 MET A O 1
ATOM 1454 N N . THR A 1 197 ? 5.610 -29.635 10.776 1.00 40.97 197 THR A N 1
ATOM 1455 C CA . THR A 1 197 ? 6.897 -29.816 11.468 1.00 40.97 197 THR A CA 1
ATOM 1456 C C . THR A 1 197 ? 7.520 -28.416 11.627 1.00 40.97 197 THR A C 1
ATOM 1458 O O . THR A 1 197 ? 7.687 -27.722 10.631 1.00 40.97 197 THR A O 1
ATOM 1461 N N . SER A 1 198 ? 7.932 -28.000 12.828 1.00 39.72 198 SER A N 1
ATOM 1462 C CA . SER A 1 198 ? 9.281 -27.455 13.094 1.00 39.72 198 SER A CA 1
ATOM 1463 C C . SER A 1 198 ? 9.454 -27.198 14.596 1.00 39.72 198 SER A C 1
ATOM 1465 O O . SER A 1 198 ? 8.562 -26.730 15.302 1.00 39.72 198 SER A O 1
ATOM 1467 N N . SER A 1 199 ? 10.603 -27.617 15.109 1.00 48.16 199 SER A N 1
ATOM 1468 C CA . SER A 1 199 ? 10.875 -27.874 16.519 1.00 48.16 199 SER A CA 1
ATOM 1469 C C . SER A 1 199 ? 11.558 -26.703 17.231 1.00 48.16 199 SER A C 1
ATOM 1471 O O . SER A 1 199 ? 12.714 -26.816 17.645 1.00 48.16 199 SER A O 1
ATOM 1473 N N . SER A 1 200 ? 10.860 -25.590 17.439 1.00 60.97 200 SER A N 1
ATOM 1474 C CA . SER A 1 200 ? 11.378 -24.509 18.299 1.00 60.97 200 SER A CA 1
ATOM 1475 C C . SER A 1 200 ? 10.274 -23.670 18.947 1.00 60.97 200 SER A C 1
ATOM 1477 O O . SER A 1 200 ? 10.318 -22.444 18.974 1.00 60.97 200 SER A O 1
ATOM 1479 N N . GLY A 1 201 ? 9.282 -24.348 19.530 1.00 60.19 201 GLY A N 1
ATOM 1480 C CA . GLY A 1 201 ? 8.332 -23.711 20.441 1.00 60.19 201 GLY A CA 1
ATOM 1481 C C . GLY A 1 201 ? 8.992 -23.262 21.758 1.00 60.19 201 GLY A C 1
ATOM 1482 O O . GLY A 1 201 ? 10.023 -23.819 22.158 1.00 60.19 201 GLY A O 1
ATOM 1483 N N . PRO A 1 202 ? 8.410 -22.269 22.454 1.00 61.84 202 PRO A N 1
ATOM 1484 C CA . PRO A 1 202 ? 8.916 -21.784 23.733 1.00 61.84 202 PRO A CA 1
ATOM 1485 C C . PRO A 1 202 ? 9.043 -22.926 24.756 1.00 61.84 202 PRO A C 1
ATOM 1487 O O . PRO A 1 202 ? 8.182 -23.802 24.872 1.00 61.84 202 PRO A O 1
ATOM 1490 N N . ARG A 1 203 ? 10.166 -22.939 25.481 1.00 71.94 203 ARG A N 1
ATOM 1491 C CA . ARG A 1 203 ? 10.515 -23.964 26.477 1.00 71.94 203 ARG A CA 1
ATOM 1492 C C . ARG A 1 203 ? 10.375 -23.408 27.886 1.00 71.94 203 ARG A C 1
ATOM 1494 O O . ARG A 1 203 ? 10.562 -22.219 28.125 1.00 71.94 203 ARG A O 1
ATOM 1501 N N . HIS A 1 204 ? 10.063 -24.282 28.833 1.00 74.44 204 HIS A N 1
ATOM 1502 C CA . HIS A 1 204 ? 9.908 -23.905 30.230 1.00 74.44 204 HIS A CA 1
ATOM 1503 C C . HIS A 1 204 ? 11.257 -23.481 30.837 1.00 74.44 204 HIS A C 1
ATOM 1505 O O . HIS A 1 204 ? 12.188 -24.284 30.899 1.00 74.44 204 HIS A O 1
ATOM 1511 N N . ALA A 1 205 ? 11.350 -22.245 31.336 1.00 68.69 205 ALA A N 1
ATOM 1512 C CA . ALA A 1 205 ? 12.609 -21.621 31.763 1.00 68.69 205 ALA A CA 1
ATOM 1513 C C . ALA A 1 205 ? 13.389 -22.406 32.839 1.00 68.69 205 ALA A C 1
ATOM 1515 O O . ALA A 1 205 ? 14.613 -22.369 32.851 1.00 68.69 205 ALA A O 1
ATOM 1516 N N . LYS A 1 206 ? 12.701 -23.148 33.722 1.00 73.25 206 LYS A N 1
ATOM 1517 C CA . LYS A 1 206 ? 13.350 -23.941 34.788 1.00 73.25 206 LYS A CA 1
ATOM 1518 C C . LYS A 1 206 ? 13.636 -25.399 34.424 1.00 73.25 206 LYS A C 1
ATOM 1520 O O . LYS A 1 206 ? 14.421 -26.042 35.104 1.00 73.25 206 LYS A O 1
ATOM 1525 N N . THR A 1 207 ? 12.959 -25.957 33.420 1.00 77.06 207 THR A N 1
ATOM 1526 C CA . THR A 1 207 ? 13.002 -27.413 33.151 1.00 77.06 207 THR A CA 1
ATOM 1527 C C . THR A 1 207 ? 13.423 -27.753 31.727 1.00 77.06 207 THR A C 1
ATOM 1529 O O . THR A 1 207 ? 13.620 -28.926 31.425 1.00 77.06 207 THR A O 1
ATOM 1532 N N . GLY A 1 208 ? 13.527 -26.766 30.830 1.00 73.81 208 GLY A N 1
ATOM 1533 C CA . GLY A 1 208 ? 13.945 -26.941 29.435 1.00 73.81 208 GLY A CA 1
ATOM 1534 C C . GLY A 1 208 ? 12.983 -27.757 28.564 1.00 73.81 208 GLY A C 1
ATOM 1535 O O . GLY A 1 208 ? 13.226 -27.909 27.366 1.00 73.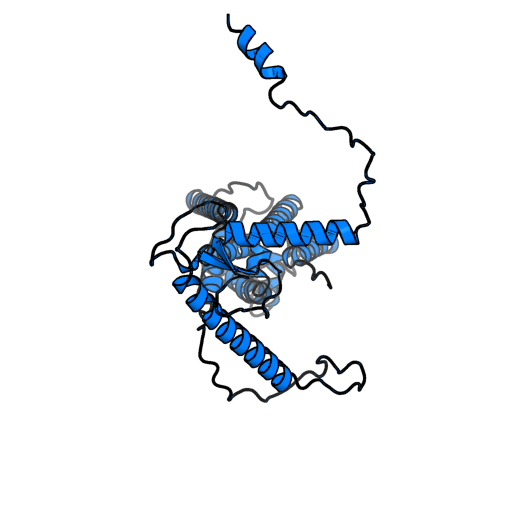81 208 GLY A O 1
ATOM 1536 N N . LYS A 1 209 ? 11.890 -28.275 29.141 1.00 77.50 209 LYS A N 1
ATOM 1537 C CA . LYS A 1 209 ? 10.877 -29.067 28.439 1.00 77.50 209 LYS A CA 1
ATOM 1538 C C . LYS A 1 209 ? 10.044 -28.171 27.512 1.00 77.50 209 LYS A C 1
ATOM 1540 O O . LYS A 1 209 ? 9.797 -27.011 27.863 1.00 77.50 209 LYS A O 1
ATOM 1545 N N . PRO A 1 210 ? 9.609 -28.681 26.345 1.00 75.69 210 PRO A N 1
ATOM 1546 C CA . PRO A 1 210 ? 8.704 -27.947 25.467 1.00 75.69 210 PRO A CA 1
ATOM 1547 C C . PRO A 1 210 ? 7.401 -27.634 26.212 1.00 75.69 210 PRO A C 1
ATOM 1549 O O . PRO A 1 210 ? 6.846 -28.501 26.892 1.00 75.69 210 PRO A O 1
ATOM 1552 N N . ILE A 1 211 ? 6.935 -26.387 26.120 1.00 75.44 211 ILE A N 1
ATOM 1553 C CA . ILE A 1 211 ? 5.636 -26.000 26.672 1.00 75.44 211 ILE A CA 1
ATOM 1554 C C . ILE A 1 211 ? 4.561 -26.634 25.789 1.00 75.44 211 ILE A C 1
ATOM 1556 O O . ILE A 1 211 ? 4.606 -26.516 24.567 1.00 75.44 211 ILE A O 1
ATOM 1560 N N . ASN A 1 212 ? 3.595 -27.315 26.405 1.00 80.81 212 ASN A N 1
ATOM 1561 C CA . ASN A 1 212 ? 2.423 -27.811 25.692 1.00 80.81 212 ASN A CA 1
ATOM 1562 C C . ASN A 1 212 ? 1.543 -26.604 25.322 1.00 80.81 212 ASN A C 1
ATOM 1564 O O . ASN A 1 212 ? 0.767 -26.130 26.155 1.00 80.81 212 ASN A O 1
ATOM 1568 N N . SER A 1 213 ? 1.724 -26.086 24.104 1.00 79.81 213 SER A N 1
ATOM 1569 C CA . SER A 1 213 ? 1.014 -24.914 23.581 1.00 79.81 213 SER A CA 1
ATOM 1570 C C . SER A 1 213 ? -0.493 -25.123 23.609 1.00 79.81 213 SER A C 1
ATOM 1572 O O . SER A 1 213 ? -1.200 -24.282 24.138 1.00 79.81 213 SER A O 1
ATOM 1574 N N . THR A 1 214 ? -0.978 -26.295 23.200 1.00 82.25 214 THR A N 1
ATOM 1575 C CA . THR A 1 214 ? -2.409 -26.629 23.208 1.00 82.25 214 THR A CA 1
ATOM 1576 C C . THR A 1 214 ? -3.028 -26.519 24.603 1.00 82.25 214 THR A C 1
ATOM 1578 O O . THR A 1 214 ? -4.129 -25.993 24.765 1.00 82.25 214 THR A O 1
ATOM 1581 N N . LYS A 1 215 ? -2.323 -26.988 25.640 1.00 80.25 215 LYS A N 1
ATOM 1582 C CA . LYS A 1 215 ? -2.775 -26.860 27.031 1.00 80.25 215 LYS A CA 1
ATOM 1583 C C . LYS A 1 215 ? -2.734 -25.406 27.500 1.00 80.25 215 LYS A C 1
ATOM 1585 O O . LYS A 1 215 ? -3.656 -24.983 28.188 1.00 80.25 215 LYS A O 1
ATOM 1590 N N . LEU A 1 216 ? -1.681 -24.663 27.158 1.00 80.50 216 LEU A N 1
ATOM 1591 C CA . LEU A 1 216 ? -1.553 -23.250 27.517 1.00 80.50 216 LEU A CA 1
ATOM 1592 C C . LEU A 1 216 ? -2.653 -22.408 26.862 1.00 80.50 216 LEU A C 1
ATOM 1594 O O . LEU A 1 216 ? -3.330 -21.666 27.562 1.00 80.50 216 LEU A O 1
ATOM 1598 N N . ASP A 1 217 ? -2.863 -22.572 25.558 1.00 78.56 217 ASP A N 1
ATOM 1599 C CA . ASP A 1 217 ? -3.868 -21.848 24.780 1.00 78.56 217 ASP A CA 1
ATOM 1600 C C . ASP A 1 217 ? -5.268 -22.101 25.334 1.00 78.56 217 ASP A C 1
ATOM 1602 O O . ASP A 1 217 ? -6.031 -21.158 25.533 1.00 78.56 217 ASP A O 1
ATOM 1606 N N . ARG A 1 218 ? -5.578 -23.359 25.682 1.00 84.81 218 ARG A N 1
ATOM 1607 C CA . ARG A 1 218 ? -6.830 -23.711 26.359 1.00 84.81 218 ARG A CA 1
ATOM 1608 C C . ARG A 1 218 ? -6.971 -23.004 27.707 1.00 84.81 218 ARG A C 1
ATOM 1610 O O . ARG A 1 218 ? -7.999 -22.393 27.957 1.00 84.81 218 ARG A O 1
ATOM 1617 N N . VAL A 1 219 ? -5.942 -23.047 28.555 1.00 85.50 219 VAL A N 1
ATOM 1618 C CA . VAL A 1 219 ? -5.979 -22.399 29.878 1.00 85.50 219 VAL A CA 1
ATOM 1619 C C . VAL A 1 219 ? -6.142 -20.881 29.755 1.00 85.50 219 VAL A C 1
ATOM 1621 O O . VAL A 1 219 ? -6.906 -20.291 30.512 1.00 85.50 219 VAL A O 1
ATOM 1624 N N . VAL A 1 220 ? -5.463 -20.242 28.799 1.00 81.81 220 VAL A N 1
ATOM 1625 C CA . VAL A 1 220 ? -5.586 -18.797 28.554 1.00 81.81 220 VAL A CA 1
ATOM 1626 C C . VAL A 1 220 ? -6.974 -18.451 28.017 1.00 81.81 220 VAL A C 1
ATOM 1628 O O . VAL A 1 220 ? -7.576 -17.488 28.486 1.00 81.81 220 VAL A O 1
ATOM 1631 N N . ALA A 1 221 ? -7.501 -19.226 27.066 1.00 79.44 221 ALA A N 1
ATOM 1632 C CA . ALA A 1 221 ? -8.846 -19.027 26.534 1.00 79.44 221 ALA A CA 1
ATOM 1633 C C . ALA A 1 221 ? -9.917 -19.181 27.626 1.00 79.44 221 ALA A C 1
ATOM 1635 O O . ALA A 1 221 ? -10.772 -18.306 27.761 1.00 79.44 221 ALA A O 1
ATOM 1636 N N . ASP A 1 222 ? -9.819 -20.230 28.447 1.00 80.94 222 ASP A N 1
ATOM 1637 C CA . ASP A 1 222 ? -10.721 -20.477 29.576 1.00 80.94 222 ASP A CA 1
ATOM 1638 C C . ASP A 1 222 ? -10.629 -19.343 30.617 1.00 80.94 222 ASP A C 1
ATOM 1640 O O . ASP A 1 222 ? -11.653 -18.858 31.097 1.00 80.94 222 ASP A O 1
ATOM 1644 N N . ALA A 1 223 ? -9.421 -18.850 30.921 1.00 76.44 223 ALA A N 1
ATOM 1645 C CA . ALA A 1 223 ? -9.214 -17.745 31.860 1.00 76.44 223 ALA A CA 1
ATOM 1646 C C . ALA A 1 223 ? -9.803 -16.416 31.360 1.00 76.44 223 ALA A C 1
ATOM 1648 O O . ALA A 1 223 ? -10.410 -15.685 32.144 1.00 76.44 223 ALA A O 1
ATOM 1649 N N . ARG A 1 224 ? -9.656 -16.105 30.064 1.00 75.06 224 ARG A N 1
ATOM 1650 C CA . ARG A 1 224 ? -10.263 -14.905 29.464 1.00 75.06 224 ARG A CA 1
ATOM 1651 C C . ARG A 1 224 ? -11.780 -15.008 29.459 1.00 75.06 224 ARG A C 1
ATOM 1653 O O . ARG A 1 224 ? -12.430 -14.094 29.942 1.00 75.06 224 ARG A O 1
ATOM 1660 N N . LYS A 1 225 ? -12.331 -16.151 29.043 1.00 76.06 225 LYS A N 1
ATOM 1661 C CA . LYS A 1 225 ? -13.777 -16.393 29.070 1.00 76.06 225 LYS A CA 1
ATOM 1662 C C . LYS A 1 225 ? -14.355 -16.238 30.480 1.00 76.06 225 LYS A C 1
ATOM 1664 O O . LYS A 1 225 ? -15.331 -15.523 30.658 1.00 76.06 225 LYS A O 1
ATOM 1669 N N . ALA A 1 226 ? -13.719 -16.831 31.490 1.00 76.62 226 ALA A N 1
ATOM 1670 C CA . ALA A 1 226 ? -14.141 -16.691 32.883 1.00 76.62 226 ALA A CA 1
ATOM 1671 C C . ALA A 1 226 ? -13.965 -15.259 33.428 1.00 76.62 226 ALA A C 1
ATOM 1673 O O . ALA A 1 226 ? -14.659 -14.856 34.360 1.00 76.62 226 ALA A O 1
ATOM 1674 N N . SER A 1 227 ? -13.016 -14.484 32.897 1.00 70.75 227 SER A N 1
ATOM 1675 C CA . SER A 1 227 ? -12.880 -13.056 33.203 1.00 70.75 227 SER A CA 1
ATOM 1676 C C . SER A 1 227 ? -14.017 -12.248 32.583 1.00 70.75 227 SER A C 1
ATOM 1678 O O . SER A 1 227 ? -14.618 -11.439 33.278 1.00 70.75 227 SER A O 1
ATOM 1680 N N . ASP A 1 228 ? -14.346 -12.502 31.318 1.00 71.75 228 ASP A N 1
ATOM 1681 C CA . ASP A 1 228 ? -15.415 -11.817 30.588 1.00 71.75 228 ASP A CA 1
ATOM 1682 C C . ASP A 1 228 ? -16.798 -12.150 31.175 1.00 71.75 228 ASP A C 1
ATOM 1684 O O . ASP A 1 228 ? -17.628 -11.262 31.341 1.00 71.75 228 ASP A O 1
ATOM 1688 N N . GLU A 1 229 ? -17.031 -13.405 31.576 1.00 75.00 229 GLU A N 1
ATOM 1689 C CA . GLU A 1 229 ? -18.252 -13.836 32.276 1.00 75.00 229 GLU A CA 1
ATOM 1690 C C . GLU A 1 229 ? -18.399 -13.150 33.646 1.00 75.00 229 GLU A C 1
ATOM 1692 O O . GLU A 1 229 ? -19.493 -12.717 34.013 1.00 75.00 229 GLU A O 1
ATOM 1697 N N . ARG A 1 230 ? -17.296 -12.986 34.391 1.00 67.62 230 ARG A N 1
ATOM 1698 C CA . ARG A 1 230 ? -17.285 -12.203 35.641 1.00 67.62 230 ARG A CA 1
ATOM 1699 C C . ARG A 1 230 ? -17.485 -10.707 35.379 1.00 67.62 230 ARG A C 1
ATOM 1701 O O . ARG A 1 230 ? -18.165 -10.050 36.166 1.00 67.62 230 ARG A O 1
ATOM 1708 N N . ALA A 1 231 ? -16.925 -10.195 34.280 1.00 61.78 231 ALA A N 1
ATOM 1709 C CA . ALA A 1 231 ? -17.038 -8.802 33.864 1.00 61.78 231 ALA A CA 1
ATOM 1710 C C . ALA A 1 231 ? -18.453 -8.415 33.447 1.00 61.78 231 ALA A C 1
ATOM 1712 O O . ALA A 1 231 ? -18.922 -7.340 33.819 1.00 61.78 231 ALA A O 1
ATOM 1713 N N . ALA A 1 232 ? -19.150 -9.309 32.746 1.00 66.88 232 ALA A N 1
ATOM 1714 C CA . ALA A 1 232 ? -20.578 -9.184 32.502 1.00 66.88 232 ALA A CA 1
ATOM 1715 C C . ALA A 1 232 ? -21.315 -9.066 33.847 1.00 66.88 232 ALA A C 1
ATOM 1717 O O . ALA A 1 232 ? -21.916 -8.029 34.129 1.00 66.88 232 ALA A O 1
ATOM 1718 N N . GLY A 1 233 ? -21.119 -10.030 34.756 1.00 81.12 233 GLY A N 1
ATOM 1719 C CA . GLY A 1 233 ? -21.837 -10.079 36.034 1.00 81.12 233 GLY A CA 1
ATOM 1720 C C . GLY A 1 233 ? -21.852 -8.757 36.815 1.00 81.12 233 GLY A C 1
ATOM 1721 O O . GLY A 1 233 ? -22.931 -8.259 37.152 1.00 81.12 233 GLY A O 1
ATOM 1722 N N . TYR A 1 234 ? -20.684 -8.146 37.065 1.00 86.38 234 TYR A N 1
ATOM 1723 C CA . TYR A 1 234 ? -20.641 -6.862 37.780 1.00 86.38 234 TYR A CA 1
ATOM 1724 C C . TYR A 1 234 ? -21.118 -5.682 36.925 1.00 86.38 234 TYR A C 1
ATOM 1726 O O . TYR A 1 234 ? -21.687 -4.731 37.458 1.00 86.38 234 TYR A O 1
ATOM 1734 N N . ARG A 1 235 ? -20.939 -5.724 35.599 1.00 90.69 235 ARG A N 1
ATOM 1735 C CA . ARG A 1 235 ? -21.432 -4.683 34.690 1.00 90.69 235 ARG A CA 1
ATOM 1736 C C . ARG A 1 235 ? -22.949 -4.627 34.699 1.00 90.69 235 ARG A C 1
ATOM 1738 O O . ARG A 1 235 ? -23.517 -3.550 34.869 1.00 90.69 235 ARG A O 1
ATOM 1745 N N . GLU A 1 236 ? -23.618 -5.765 34.543 1.00 89.38 236 GLU A N 1
ATOM 1746 C CA . GLU A 1 236 ? -25.078 -5.812 34.597 1.00 89.38 236 GLU A CA 1
ATOM 1747 C C . GLU A 1 236 ? -25.608 -5.421 35.977 1.00 89.38 236 GLU A C 1
ATOM 1749 O O . GLU A 1 236 ? -26.687 -4.838 36.071 1.00 89.38 236 GLU A O 1
ATOM 1754 N N . GLN A 1 237 ? -24.861 -5.706 37.046 1.00 90.44 237 GLN A N 1
ATOM 1755 C CA . GLN A 1 237 ? -25.201 -5.254 38.392 1.00 90.44 237 GLN A CA 1
ATOM 1756 C C . GLN A 1 237 ? -25.055 -3.734 38.542 1.00 90.44 237 GLN A C 1
ATOM 1758 O O . GLN A 1 237 ? -25.984 -3.079 39.011 1.00 90.44 237 GLN A O 1
ATOM 1763 N N . ALA A 1 238 ? -23.951 -3.146 38.081 1.00 93.12 238 ALA A N 1
ATOM 1764 C CA . ALA A 1 238 ? -23.731 -1.703 38.116 1.00 93.12 238 ALA A CA 1
ATOM 1765 C C . ALA A 1 238 ? -24.793 -0.937 37.312 1.00 93.12 238 ALA A C 1
ATOM 1767 O O . ALA A 1 238 ? -25.328 0.058 37.790 1.00 93.12 238 ALA A O 1
ATOM 1768 N N . LEU A 1 239 ? -25.177 -1.441 36.133 1.00 93.38 239 LEU A N 1
ATOM 1769 C CA . LEU A 1 239 ? -26.233 -0.849 35.301 1.00 93.38 239 LEU A CA 1
ATOM 1770 C C . LEU A 1 239 ? -27.642 -0.934 35.920 1.00 93.38 239 LEU A C 1
ATOM 1772 O O . LEU A 1 239 ? -28.551 -0.268 35.423 1.00 93.38 239 LEU A O 1
ATOM 1776 N N . LYS A 1 240 ? -27.837 -1.759 36.961 1.00 92.94 240 LYS A N 1
ATOM 1777 C CA . LYS A 1 240 ? -29.070 -1.816 37.768 1.00 92.94 240 LYS A CA 1
ATOM 1778 C C . LYS A 1 240 ? -29.018 -0.906 38.995 1.00 92.94 240 LYS A C 1
ATOM 1780 O O . LYS A 1 240 ? -30.071 -0.485 39.459 1.00 92.94 240 LYS A O 1
ATOM 1785 N N . LEU A 1 241 ? -27.826 -0.665 39.542 1.00 93.44 241 LEU A N 1
ATOM 1786 C CA . LEU A 1 241 ? -27.621 0.139 40.751 1.00 93.44 241 LEU A CA 1
ATOM 1787 C C . LEU A 1 241 ? -27.494 1.637 40.454 1.00 93.44 241 LEU A C 1
ATOM 1789 O O . LEU A 1 241 ? -27.878 2.452 41.288 1.00 93.44 241 LEU A O 1
ATOM 1793 N N . TYR A 1 242 ? -26.955 1.995 39.288 1.00 95.00 242 TYR A N 1
ATOM 1794 C CA . TYR A 1 242 ? -26.647 3.373 38.918 1.00 95.00 242 TYR A CA 1
ATOM 1795 C C . TYR A 1 242 ? -27.468 3.851 37.725 1.00 95.00 242 TYR A C 1
ATOM 1797 O O . TYR A 1 242 ? -27.736 3.095 36.786 1.00 95.00 242 TYR A O 1
ATOM 1805 N N . ASP A 1 243 ? -27.793 5.143 37.734 1.00 95.94 243 ASP A N 1
ATOM 1806 C CA . ASP A 1 243 ? -28.375 5.816 36.580 1.00 95.94 243 ASP A CA 1
ATOM 1807 C C . ASP A 1 243 ? -27.424 5.757 35.384 1.00 95.94 243 ASP A C 1
ATOM 1809 O O . ASP A 1 243 ? -26.200 5.804 35.525 1.00 95.94 243 ASP A O 1
ATOM 1813 N N . TRP A 1 244 ? -27.987 5.687 34.178 1.00 97.38 244 TRP A N 1
ATOM 1814 C CA . TRP A 1 244 ? -27.223 5.587 32.934 1.00 97.38 244 TRP A CA 1
ATOM 1815 C C . TRP A 1 244 ? -26.640 6.943 32.525 1.00 97.38 244 TRP A C 1
ATOM 1817 O O . TRP A 1 244 ? -26.969 7.508 31.483 1.00 97.38 244 TRP A O 1
ATOM 1827 N N . VAL A 1 245 ? -25.782 7.485 33.383 1.00 96.81 245 VAL A N 1
ATOM 1828 C CA . VAL A 1 245 ? -25.149 8.793 33.256 1.00 96.81 245 VAL A CA 1
ATOM 1829 C C . VAL A 1 245 ? -23.668 8.647 33.582 1.00 96.81 245 VAL A C 1
ATOM 1831 O O . VAL A 1 245 ? -23.294 8.017 34.567 1.00 96.81 245 VAL A O 1
ATOM 1834 N N . CYS A 1 246 ? -22.806 9.235 32.755 1.00 97.38 246 CYS A N 1
ATOM 1835 C CA . CYS A 1 246 ? -21.373 9.264 33.022 1.00 97.38 246 CYS A CA 1
ATOM 1836 C C . CYS A 1 246 ? -21.073 10.148 34.241 1.00 97.38 246 CYS A C 1
ATOM 1838 O O . CYS A 1 246 ? -21.350 11.347 34.214 1.00 97.38 246 CYS A O 1
ATOM 1840 N N . GLY A 1 247 ? -20.407 9.595 35.255 1.00 95.56 247 GLY A N 1
ATOM 1841 C CA . GLY A 1 247 ? -20.024 10.313 36.477 1.00 95.56 247 GLY A CA 1
ATOM 1842 C C . GLY A 1 247 ? -19.006 11.448 36.285 1.00 95.56 247 GLY A C 1
ATOM 1843 O O . GLY A 1 247 ? -18.761 12.203 37.221 1.00 95.56 247 GLY A O 1
ATOM 1844 N N . ARG A 1 248 ? -18.409 11.596 35.090 1.00 95.69 248 ARG A N 1
ATOM 1845 C CA . ARG A 1 248 ? -17.404 12.641 34.791 1.00 95.69 248 ARG A CA 1
ATOM 1846 C C . ARG A 1 248 ? -17.941 13.746 33.894 1.00 95.69 248 ARG A C 1
ATOM 1848 O O . ARG A 1 248 ? -17.818 14.915 34.233 1.00 95.69 248 ARG A O 1
ATOM 1855 N N . CYS A 1 249 ? -18.521 13.389 32.749 1.00 96.31 249 CYS A N 1
ATOM 1856 C CA . CYS A 1 249 ? -19.008 14.365 31.769 1.00 96.31 249 CYS A CA 1
ATOM 1857 C C . CYS A 1 249 ? -20.526 14.573 31.799 1.00 96.31 249 CYS A C 1
ATOM 1859 O O . CYS A 1 249 ? -21.041 15.325 30.977 1.00 96.31 249 CYS A O 1
ATOM 1861 N N . ALA A 1 250 ? -21.245 13.888 32.696 1.00 97.06 250 ALA A N 1
ATOM 1862 C CA . ALA A 1 250 ? -22.703 13.942 32.828 1.00 97.06 250 ALA A CA 1
ATOM 1863 C C . ALA A 1 250 ? -23.489 13.575 31.551 1.00 97.06 250 ALA A C 1
ATOM 1865 O O . ALA A 1 250 ? -24.689 13.831 31.457 1.00 97.06 250 ALA A O 1
ATOM 1866 N N . ARG A 1 251 ? -22.840 12.943 30.562 1.00 96.69 251 ARG A N 1
ATOM 1867 C CA . ARG A 1 251 ? -23.517 12.411 29.373 1.00 96.69 251 ARG A CA 1
ATOM 1868 C C . ARG A 1 251 ? -24.498 11.318 29.792 1.00 96.69 251 ARG A C 1
ATOM 1870 O O . ARG A 1 251 ? -24.103 10.390 30.493 1.00 96.69 251 ARG A O 1
ATOM 1877 N N . THR A 1 252 ? -25.743 11.421 29.340 1.00 96.50 252 THR A N 1
ATOM 1878 C CA . THR A 1 252 ? -26.791 10.419 29.559 1.00 96.50 252 THR A CA 1
ATOM 1879 C C . THR A 1 252 ? -26.779 9.366 28.448 1.00 96.50 252 THR A C 1
ATOM 1881 O O . THR A 1 252 ? -26.394 9.639 27.307 1.00 96.50 252 THR A O 1
ATOM 1884 N N . PHE A 1 253 ? -27.189 8.148 28.787 1.00 96.62 253 PHE A N 1
ATOM 1885 C CA . PHE A 1 253 ? -27.191 6.992 27.898 1.00 96.62 253 PHE A CA 1
ATOM 1886 C C . PHE A 1 253 ? -28.588 6.378 27.811 1.00 96.62 253 PHE A C 1
ATOM 1888 O O . PHE A 1 253 ? -29.373 6.393 28.758 1.00 96.62 253 PHE A O 1
ATOM 1895 N N . THR A 1 254 ? -28.894 5.828 26.642 1.00 94.38 254 THR A N 1
ATOM 1896 C CA . THR A 1 254 ? -30.121 5.096 26.330 1.00 94.38 254 THR A CA 1
ATOM 1897 C C . THR A 1 254 ? -29.769 3.647 26.011 1.00 94.38 254 THR A C 1
ATOM 1899 O O . THR A 1 254 ? -28.601 3.280 25.895 1.00 94.38 254 THR A O 1
ATOM 1902 N N . ARG A 1 255 ? -30.779 2.796 25.808 1.00 90.56 255 ARG A N 1
ATOM 1903 C CA . ARG A 1 255 ? -30.553 1.394 25.415 1.00 90.56 255 ARG A CA 1
ATOM 1904 C C . ARG A 1 255 ? -29.729 1.247 24.127 1.00 90.56 255 ARG A C 1
ATOM 1906 O O . ARG A 1 255 ? -29.023 0.257 23.988 1.00 90.56 255 ARG A O 1
ATOM 1913 N N . GLU A 1 256 ? -29.797 2.218 23.216 1.00 91.19 256 GLU A N 1
ATOM 1914 C CA . GLU A 1 256 ? -29.109 2.177 21.917 1.00 91.19 256 GLU A CA 1
ATOM 1915 C C . GLU A 1 256 ? -27.591 2.369 22.039 1.00 91.19 256 GLU A C 1
ATOM 1917 O O . GLU A 1 256 ? -26.828 1.799 21.259 1.00 91.19 256 GLU A O 1
ATOM 1922 N N . ASN A 1 257 ? -27.139 3.137 23.035 1.00 91.62 257 ASN A N 1
ATOM 1923 C CA . ASN A 1 257 ? -25.729 3.478 23.234 1.00 91.62 257 ASN A CA 1
ATOM 1924 C C . ASN A 1 257 ? -25.168 3.018 24.592 1.00 91.62 257 ASN A C 1
ATOM 1926 O O . ASN A 1 257 ? -24.017 3.306 24.902 1.00 91.62 257 ASN A O 1
ATOM 1930 N N . LEU A 1 258 ? -25.923 2.238 25.377 1.00 92.00 258 LEU A N 1
ATOM 1931 C CA . LEU A 1 258 ? -25.525 1.761 26.711 1.00 92.00 258 LEU A CA 1
ATOM 1932 C C . LEU A 1 258 ? -24.206 0.972 26.722 1.00 92.00 258 LEU A C 1
ATOM 1934 O O . LEU A 1 258 ? -23.512 0.921 27.735 1.00 92.00 258 LEU A O 1
ATOM 1938 N N . ARG A 1 259 ? -23.834 0.370 25.585 1.00 92.31 259 ARG A N 1
ATOM 1939 C CA . ARG A 1 259 ? -22.534 -0.296 25.398 1.00 92.31 259 ARG A CA 1
ATOM 1940 C C . ARG A 1 259 ? -21.334 0.641 25.590 1.00 92.31 259 ARG A C 1
ATOM 1942 O O . ARG A 1 259 ? -20.265 0.167 25.943 1.00 92.31 259 ARG A O 1
ATOM 1949 N N . GLU A 1 260 ? -21.515 1.947 25.393 1.00 95.50 260 GLU A N 1
ATOM 1950 C CA . GLU A 1 260 ? -20.479 2.974 25.579 1.00 95.50 260 GLU A CA 1
ATOM 1951 C C . GLU A 1 260 ? -20.299 3.388 27.049 1.00 95.50 260 GLU A C 1
ATOM 1953 O O . GLU A 1 260 ? -19.340 4.092 27.367 1.00 95.50 260 GLU A O 1
ATOM 1958 N N . LEU A 1 261 ? -21.210 2.983 27.941 1.00 96.50 261 LEU A N 1
ATOM 1959 C CA . LEU A 1 261 ? -21.136 3.246 29.376 1.00 96.50 261 LEU A CA 1
ATOM 1960 C C . LEU A 1 261 ? -20.482 2.050 30.067 1.00 96.50 261 LEU A C 1
ATOM 1962 O O . LEU A 1 261 ? -20.999 0.938 30.010 1.00 96.50 261 LEU A O 1
ATOM 1966 N N . THR A 1 262 ? -19.333 2.247 30.691 1.00 95.38 262 THR A N 1
ATOM 1967 C CA . THR A 1 262 ? -18.485 1.209 31.289 1.00 95.38 262 THR A CA 1
ATOM 1968 C C . THR A 1 262 ? -18.379 1.360 32.799 1.00 95.38 262 THR A C 1
ATOM 1970 O O . THR A 1 262 ? -18.547 2.457 33.323 1.00 95.38 262 THR A O 1
ATOM 1973 N N . VAL A 1 263 ? -18.100 0.255 33.493 1.00 95.38 263 VAL A N 1
ATOM 1974 C CA . VAL A 1 263 ? -17.813 0.258 34.931 1.00 95.38 263 VAL A CA 1
ATOM 1975 C C . VAL A 1 263 ? -16.331 0.537 35.129 1.00 95.38 263 VAL A C 1
ATOM 1977 O O . VAL A 1 263 ? -15.504 -0.172 34.564 1.00 95.38 263 VAL A O 1
ATOM 1980 N N . HIS A 1 264 ? -16.025 1.551 35.926 1.00 95.06 264 HIS A N 1
ATOM 1981 C CA . HIS A 1 264 ? -14.685 1.862 36.401 1.00 95.06 264 HIS A CA 1
ATOM 1982 C C . HIS A 1 264 ? -14.590 1.533 37.895 1.00 95.06 264 HIS A C 1
ATOM 1984 O O . HIS A 1 264 ? -15.487 1.884 38.669 1.00 95.06 264 HIS A O 1
ATOM 1990 N N . HIS A 1 265 ? -13.518 0.852 38.300 1.00 94.31 265 HIS A N 1
ATOM 1991 C CA . HIS A 1 265 ? -13.233 0.521 39.698 1.00 94.31 265 HIS A CA 1
ATOM 1992 C C . HIS A 1 265 ? -12.423 1.650 40.334 1.00 94.31 265 HIS A C 1
ATOM 1994 O O . HIS A 1 265 ? -11.301 1.924 39.916 1.00 94.31 265 HIS A O 1
ATOM 2000 N N . LYS A 1 266 ? -12.972 2.300 41.365 1.00 92.94 266 LYS A N 1
ATOM 2001 C CA . LYS A 1 266 ? -12.356 3.472 42.016 1.00 92.94 266 LYS A CA 1
ATOM 2002 C C . LYS A 1 266 ? -10.993 3.158 42.632 1.00 92.94 266 LYS A C 1
ATOM 2004 O O . LYS A 1 266 ? -10.130 4.029 42.676 1.00 92.94 266 LYS A O 1
ATOM 2009 N N . ASP A 1 267 ? -10.809 1.934 43.119 1.00 91.62 267 ASP A N 1
ATOM 2010 C CA . ASP A 1 267 ? -9.558 1.446 43.706 1.00 91.62 267 ASP A CA 1
ATOM 2011 C C . ASP A 1 267 ? -8.604 0.782 42.695 1.00 91.62 267 ASP A C 1
ATOM 2013 O O . ASP A 1 267 ? -7.546 0.293 43.093 1.00 91.62 267 ASP A O 1
ATOM 2017 N N . MET A 1 268 ? -8.964 0.755 41.404 1.00 86.12 268 MET A N 1
ATOM 2018 C CA . MET A 1 268 ? -8.237 0.086 40.313 1.00 86.12 268 MET A CA 1
ATOM 2019 C C . MET A 1 268 ? -8.114 -1.444 40.453 1.00 86.12 268 MET A C 1
ATOM 2021 O O . MET A 1 268 ? -7.407 -2.092 39.674 1.00 86.12 268 MET A O 1
ATOM 2025 N N . ASN A 1 269 ? -8.813 -2.056 41.411 1.00 88.44 269 ASN A N 1
ATOM 2026 C CA . ASN A 1 269 ? -8.815 -3.495 41.633 1.00 88.44 269 ASN A CA 1
ATOM 2027 C C . ASN A 1 269 ? -10.076 -4.141 41.043 1.00 88.44 269 ASN A C 1
ATOM 2029 O O . ASN A 1 269 ? -11.147 -4.152 41.649 1.00 88.44 269 ASN A O 1
ATOM 2033 N N . HIS A 1 270 ? -9.912 -4.772 39.881 1.00 86.06 270 HIS A N 1
ATOM 2034 C CA . HIS A 1 270 ? -10.986 -5.443 39.146 1.00 86.06 270 HIS A CA 1
ATOM 2035 C C . HIS A 1 270 ? -11.589 -6.655 39.877 1.00 86.06 270 HIS A C 1
ATOM 2037 O O . HIS A 1 270 ? -12.672 -7.108 39.505 1.00 86.06 270 HIS A O 1
ATOM 2043 N N . ASP A 1 271 ? -10.923 -7.184 40.910 1.00 84.81 271 ASP A N 1
ATOM 2044 C CA . ASP A 1 271 ? -11.440 -8.281 41.734 1.00 84.81 271 ASP A CA 1
ATOM 2045 C C . ASP A 1 271 ? -12.279 -7.780 42.930 1.00 84.81 271 ASP A C 1
ATOM 2047 O O . ASP A 1 271 ? -13.038 -8.557 43.514 1.00 84.81 271 ASP A O 1
ATOM 2051 N N . ASN A 1 272 ? -12.213 -6.486 43.279 1.00 89.50 272 ASN A N 1
ATOM 2052 C CA . ASN A 1 272 ? -12.999 -5.893 44.364 1.00 89.50 272 ASN A CA 1
ATOM 2053 C C . ASN A 1 272 ? -14.390 -5.451 43.874 1.00 89.50 272 ASN A C 1
ATOM 2055 O O . ASN A 1 272 ? -14.601 -4.312 43.449 1.00 89.50 272 ASN A O 1
ATOM 2059 N N . ASN A 1 273 ? -15.345 -6.380 43.939 1.00 90.88 273 ASN A N 1
ATOM 2060 C CA . ASN A 1 273 ? -16.696 -6.244 43.387 1.00 90.88 273 ASN A CA 1
ATOM 2061 C C . ASN A 1 273 ? -17.768 -6.335 44.489 1.00 90.88 273 ASN A C 1
ATOM 2063 O O . ASN A 1 273 ? -18.441 -7.365 44.602 1.00 90.88 273 ASN A O 1
ATOM 2067 N N . PRO A 1 274 ? -17.914 -5.306 45.344 1.00 92.31 274 PRO A N 1
ATOM 2068 C CA . PRO A 1 274 ? -18.884 -5.339 46.429 1.00 92.31 274 PRO A CA 1
ATOM 2069 C C . PRO A 1 274 ? -20.322 -5.314 45.873 1.00 92.31 274 PRO A C 1
ATOM 2071 O O . PRO A 1 274 ? -20.593 -4.628 44.886 1.00 92.31 274 PRO A O 1
ATOM 2074 N N . PRO A 1 275 ? -21.273 -6.043 46.487 1.00 88.88 275 PRO A N 1
ATOM 2075 C CA . PRO A 1 275 ? -22.617 -6.212 45.932 1.00 88.88 275 PRO A CA 1
ATOM 2076 C C . PRO A 1 275 ? -23.467 -4.929 45.944 1.00 88.88 275 PRO A C 1
ATOM 2078 O O . PRO A 1 275 ? -24.467 -4.848 45.232 1.00 88.88 275 PRO A O 1
ATOM 2081 N N . ASP A 1 276 ? -23.079 -3.935 46.739 1.00 91.69 276 ASP A N 1
ATOM 2082 C CA . ASP A 1 276 ? -23.691 -2.604 46.786 1.00 91.69 276 ASP A CA 1
ATOM 2083 C C . ASP A 1 276 ? -23.128 -1.642 45.723 1.00 91.69 276 ASP A C 1
ATOM 2085 O O . ASP A 1 276 ? -23.582 -0.505 45.615 1.00 91.69 276 ASP A O 1
ATOM 2089 N N . GLY A 1 277 ? -22.135 -2.087 44.947 1.00 91.88 277 GLY A N 1
ATOM 2090 C CA . GLY A 1 277 ? -21.459 -1.305 43.920 1.00 91.88 277 GLY A CA 1
ATOM 2091 C C . GLY A 1 277 ? -20.557 -0.193 44.444 1.00 91.88 277 GLY A C 1
ATOM 2092 O O . GLY A 1 277 ? -20.031 0.568 43.645 1.00 91.88 277 GLY A O 1
ATOM 2093 N N . SER A 1 278 ? -20.310 -0.086 45.752 1.00 94.94 278 SER A N 1
ATOM 2094 C CA . SER A 1 278 ? -19.577 1.038 46.369 1.00 94.94 278 SER A CA 1
ATOM 2095 C C . SER A 1 278 ? -18.215 1.367 45.722 1.00 94.94 278 SER A C 1
ATOM 2097 O O . SER A 1 278 ? -17.837 2.545 45.642 1.00 94.94 278 SER A O 1
ATOM 2099 N N . ASN A 1 279 ? -17.515 0.361 45.184 1.00 95.50 279 ASN A N 1
ATOM 2100 C CA . ASN A 1 279 ? -16.243 0.508 44.464 1.00 95.50 279 ASN A CA 1
ATOM 2101 C C . ASN A 1 279 ? -16.381 0.901 42.975 1.00 95.50 279 ASN A C 1
ATOM 2103 O O . ASN A 1 279 ? -15.387 1.088 42.281 1.00 95.50 279 ASN A O 1
ATOM 2107 N N . TRP A 1 280 ? -17.592 1.030 42.451 1.00 96.19 280 TRP A N 1
ATOM 2108 C CA . TRP A 1 280 ? -17.846 1.272 41.036 1.00 96.19 280 TRP A CA 1
ATOM 2109 C C . TRP A 1 280 ? -18.255 2.717 40.765 1.00 96.19 280 TRP A C 1
ATOM 2111 O O . TRP A 1 280 ? -18.850 3.408 41.599 1.00 96.19 280 TRP A O 1
ATOM 2121 N N . GLU A 1 281 ? -17.953 3.169 39.556 1.00 95.81 281 GLU A N 1
ATOM 2122 C CA . GLU A 1 281 ? -18.564 4.335 38.930 1.00 95.81 281 GLU A CA 1
ATOM 2123 C C . GLU A 1 281 ? -18.837 4.055 37.445 1.00 95.81 281 GLU A C 1
ATOM 2125 O O . GLU A 1 281 ? -18.085 3.330 36.792 1.00 95.81 281 GLU A O 1
ATOM 2130 N N . LEU A 1 282 ? -19.933 4.600 36.905 1.00 97.50 282 LEU A N 1
ATOM 2131 C CA . LEU A 1 282 ? -20.258 4.473 35.483 1.00 97.50 282 LEU A CA 1
ATOM 2132 C C . LEU A 1 282 ? -19.639 5.627 34.696 1.00 97.50 282 LEU A C 1
ATOM 2134 O O . LEU A 1 282 ? -19.977 6.790 34.914 1.00 97.50 282 LEU A O 1
ATOM 2138 N N . LEU A 1 283 ? -18.755 5.307 33.753 1.00 97.56 283 LEU A N 1
ATOM 2139 C CA . LEU A 1 283 ? -18.050 6.270 32.907 1.00 97.56 283 LEU A CA 1
ATOM 2140 C C . LEU A 1 283 ? -18.295 5.971 31.433 1.00 97.56 283 LEU A C 1
ATOM 2142 O O . LEU A 1 283 ? -18.359 4.811 31.041 1.00 97.56 283 LEU A O 1
ATOM 2146 N N . CYS A 1 284 ? -18.406 7.000 30.592 1.00 97.44 284 CYS A N 1
ATOM 2147 C CA . CYS A 1 284 ? -18.337 6.772 29.150 1.00 97.44 284 CYS A CA 1
ATOM 2148 C C . CYS A 1 284 ? -16.934 6.287 28.768 1.00 97.44 284 CYS A C 1
ATOM 2150 O O . CYS A 1 284 ? -15.973 6.656 29.443 1.00 97.44 284 CYS A O 1
ATOM 2152 N N . VAL A 1 285 ? -16.811 5.531 27.674 1.00 95.88 285 VAL A N 1
ATOM 2153 C CA . VAL A 1 285 ? -15.526 4.965 27.216 1.00 95.88 285 VAL A CA 1
ATOM 2154 C C . VAL A 1 285 ? -14.380 5.987 27.222 1.00 95.88 285 VAL A C 1
ATOM 2156 O O . VAL A 1 285 ? -13.322 5.722 27.771 1.00 95.88 285 VAL A O 1
ATOM 2159 N N . TYR A 1 286 ? -14.624 7.217 26.763 1.00 95.25 286 TYR A N 1
ATOM 2160 C CA . TYR A 1 286 ? -13.604 8.271 26.747 1.00 95.25 286 TYR A CA 1
ATOM 2161 C C . TYR A 1 286 ? -13.190 8.753 28.142 1.00 95.25 286 TYR A C 1
ATOM 2163 O O . TYR A 1 286 ? -12.011 8.973 28.404 1.00 95.25 286 TYR A O 1
ATOM 2171 N N . CYS A 1 287 ? -14.152 8.948 29.049 1.00 96.00 287 CYS A N 1
ATOM 2172 C CA . CYS A 1 287 ? -13.841 9.340 30.422 1.00 96.00 287 CYS A CA 1
ATOM 2173 C C . CYS A 1 287 ? -13.178 8.196 31.190 1.00 96.00 287 CYS A C 1
ATOM 2175 O O . CYS A 1 287 ? -12.357 8.465 32.060 1.00 96.00 287 CYS A O 1
ATOM 2177 N N . HIS A 1 288 ? -13.528 6.952 30.864 1.00 95.75 288 HIS A N 1
ATOM 2178 C CA . HIS A 1 288 ? -12.930 5.765 31.451 1.00 95.75 288 HIS A CA 1
ATOM 2179 C C . HIS A 1 288 ? -11.455 5.648 31.063 1.00 95.75 288 HIS A C 1
ATOM 2181 O O . HIS A 1 288 ? -10.601 5.607 31.946 1.00 95.75 288 HIS A O 1
ATOM 2187 N N . ASP A 1 289 ? -11.151 5.702 29.767 1.00 92.50 289 ASP A N 1
ATOM 2188 C CA . ASP A 1 289 ? -9.777 5.633 29.260 1.00 92.50 289 ASP A CA 1
ATOM 2189 C C . ASP A 1 289 ? -8.914 6.775 29.817 1.00 92.50 289 ASP A C 1
ATOM 2191 O O . ASP A 1 289 ? -7.767 6.568 30.205 1.00 92.50 289 ASP A O 1
ATOM 2195 N N . ASN A 1 290 ? -9.480 7.979 29.936 1.00 93.44 290 ASN A N 1
ATOM 2196 C CA . ASN A 1 290 ? -8.783 9.133 30.500 1.00 93.44 290 ASN A CA 1
ATOM 2197 C C . ASN A 1 290 ? -8.440 8.974 31.996 1.00 93.44 290 ASN A C 1
ATOM 2199 O O . ASN A 1 290 ? -7.408 9.477 32.434 1.00 93.44 290 ASN A O 1
ATOM 2203 N N . GLU A 1 291 ? -9.270 8.297 32.798 1.00 91.94 291 GLU A N 1
ATOM 2204 C CA . GLU A 1 291 ? -8.923 7.998 34.199 1.00 91.94 291 GLU A CA 1
ATOM 2205 C C . GLU A 1 291 ? -7.814 6.939 34.296 1.00 91.94 291 GLU A C 1
ATOM 2207 O O . GLU A 1 291 ? -6.883 7.112 35.087 1.00 91.94 291 GLU A O 1
ATOM 2212 N N . HIS A 1 292 ? -7.831 5.917 33.431 1.00 90.88 292 HIS A N 1
ATOM 2213 C CA . HIS A 1 292 ? -6.723 4.956 33.332 1.00 90.88 292 HIS A CA 1
ATOM 2214 C C . HIS A 1 292 ? -5.417 5.637 32.929 1.00 90.88 292 HIS A C 1
ATOM 2216 O O . HIS A 1 292 ? -4.389 5.424 33.570 1.00 90.88 292 HIS A O 1
ATOM 2222 N N . GLN A 1 293 ? -5.458 6.526 31.935 1.00 89.38 293 GLN A N 1
ATOM 2223 C CA . GLN A 1 293 ? -4.274 7.257 31.493 1.00 89.38 293 GLN A CA 1
ATOM 2224 C C . GLN A 1 293 ? -3.695 8.140 32.609 1.00 89.38 293 GLN A C 1
ATOM 2226 O O . GLN A 1 293 ? -2.490 8.107 32.852 1.00 89.38 293 GLN A O 1
ATOM 2231 N N . LYS A 1 294 ? -4.532 8.886 33.345 1.00 86.12 294 LYS A N 1
ATOM 2232 C CA . LYS A 1 294 ? -4.074 9.672 34.508 1.00 86.12 294 LYS A CA 1
ATOM 2233 C C . LYS A 1 294 ? -3.388 8.802 35.558 1.00 86.12 294 LYS A C 1
ATOM 2235 O O . LYS A 1 294 ? -2.397 9.226 36.154 1.00 86.12 294 LYS A O 1
ATOM 2240 N N . TYR A 1 295 ? -3.919 7.606 35.809 1.00 84.44 295 TYR A N 1
ATOM 2241 C CA . TYR A 1 295 ? -3.340 6.676 36.772 1.00 84.44 295 TYR A CA 1
ATOM 2242 C C . TYR A 1 295 ? -1.983 6.139 36.300 1.00 84.44 295 TYR A C 1
ATOM 2244 O O . TYR A 1 295 ? -1.022 6.145 37.071 1.00 84.44 295 TYR A O 1
ATOM 2252 N N . GLU A 1 296 ? -1.870 5.748 35.029 1.00 82.62 296 GLU A N 1
ATOM 2253 C CA . GLU A 1 296 ? -0.602 5.327 34.426 1.00 82.62 296 GLU A CA 1
ATOM 2254 C C . GLU A 1 296 ? 0.444 6.446 34.451 1.00 82.62 296 GLU A C 1
ATOM 2256 O O . GLU A 1 296 ? 1.588 6.208 34.835 1.00 82.62 296 GLU A O 1
ATOM 2261 N N . GLU A 1 297 ? 0.061 7.678 34.112 1.00 81.19 297 GLU A N 1
ATOM 2262 C CA . GLU A 1 297 ? 0.937 8.851 34.183 1.00 81.19 297 GLU A CA 1
ATOM 2263 C C . GLU A 1 297 ? 1.392 9.133 35.622 1.00 81.19 297 GLU A C 1
ATOM 2265 O O . GLU A 1 297 ? 2.574 9.397 35.863 1.00 81.19 297 GLU A O 1
ATOM 2270 N N . HIS A 1 298 ? 0.487 9.021 36.599 1.00 78.69 298 HIS A N 1
ATOM 2271 C CA . HIS A 1 298 ? 0.820 9.151 38.016 1.00 78.69 298 HIS A CA 1
ATOM 2272 C C . HIS A 1 298 ? 1.812 8.065 38.462 1.00 78.69 298 HIS A C 1
ATOM 2274 O O . HIS A 1 298 ? 2.848 8.387 39.049 1.00 78.69 298 HIS A O 1
ATOM 2280 N N . LEU A 1 299 ? 1.573 6.796 38.120 1.00 79.88 299 LEU A N 1
ATOM 2281 C CA . LEU A 1 299 ? 2.512 5.705 38.394 1.00 79.88 299 LEU A CA 1
ATOM 2282 C C . LEU A 1 299 ? 3.867 5.913 37.703 1.00 79.88 299 LEU A C 1
ATOM 2284 O O . LEU A 1 299 ? 4.911 5.724 38.330 1.00 79.88 299 LEU A O 1
ATOM 2288 N N . ALA A 1 300 ? 3.872 6.349 36.443 1.00 78.44 300 ALA A N 1
ATOM 2289 C CA . ALA A 1 300 ? 5.088 6.647 35.694 1.00 78.44 300 ALA A CA 1
ATOM 2290 C C . ALA A 1 300 ? 5.871 7.813 36.320 1.00 78.44 300 ALA A C 1
ATOM 2292 O O . ALA A 1 300 ? 7.100 7.768 36.383 1.00 78.44 300 ALA A O 1
ATOM 2293 N N . SER A 1 301 ? 5.184 8.833 36.843 1.00 74.12 301 SER A N 1
ATOM 2294 C CA . SER A 1 301 ? 5.814 9.953 37.553 1.00 74.12 301 SER A CA 1
ATOM 2295 C C . SER A 1 301 ? 6.471 9.529 38.873 1.00 74.12 301 SER A C 1
ATOM 2297 O O . SER A 1 301 ? 7.581 9.979 39.175 1.00 74.12 301 SER A O 1
ATOM 2299 N N . LEU A 1 302 ? 5.838 8.607 39.609 1.00 74.56 302 LEU A N 1
ATOM 2300 C CA . LEU A 1 302 ? 6.381 8.017 40.835 1.00 74.56 302 LEU A CA 1
ATOM 2301 C C . LEU A 1 302 ? 7.592 7.121 40.536 1.00 74.56 302 LEU A C 1
ATOM 2303 O O . LEU A 1 302 ? 8.620 7.231 41.204 1.00 74.56 302 LEU A O 1
ATOM 2307 N N . ALA A 1 303 ? 7.506 6.278 39.504 1.00 75.19 303 ALA A N 1
ATOM 2308 C CA . ALA A 1 303 ? 8.593 5.392 39.083 1.00 75.19 303 ALA A CA 1
ATOM 2309 C C . ALA A 1 303 ? 9.781 6.152 38.459 1.00 75.19 303 ALA A C 1
ATOM 2311 O O . ALA A 1 303 ? 10.928 5.730 38.586 1.00 75.19 303 ALA A O 1
ATOM 2312 N N . GLY A 1 304 ? 9.520 7.294 37.817 1.00 65.19 304 GLY A N 1
ATOM 2313 C CA . GLY A 1 304 ? 10.522 8.163 37.196 1.00 65.19 304 GLY A CA 1
ATOM 2314 C C . GLY A 1 304 ? 11.270 9.091 38.160 1.00 65.19 304 GLY A C 1
ATOM 2315 O O . GLY A 1 304 ? 12.030 9.944 37.702 1.00 65.19 304 GLY A O 1
ATOM 2316 N N . GLY A 1 305 ? 11.054 8.980 39.477 1.00 53.81 305 GLY A N 1
ATOM 2317 C CA . GLY A 1 305 ? 11.814 9.728 40.484 1.00 53.81 305 GLY A CA 1
ATOM 2318 C C . GLY A 1 305 ? 11.618 11.249 40.452 1.00 53.81 305 GLY A C 1
ATOM 2319 O O . GLY A 1 305 ? 12.405 11.980 41.054 1.00 53.81 305 GLY A O 1
ATOM 2320 N N . ARG A 1 306 ? 10.570 11.761 39.793 1.00 51.88 306 ARG A N 1
ATOM 2321 C CA . ARG A 1 306 ? 10.208 13.185 39.859 1.00 51.88 306 ARG A CA 1
ATOM 2322 C C . ARG A 1 306 ? 9.312 13.432 41.064 1.00 51.88 306 ARG A C 1
ATOM 2324 O O . ARG A 1 306 ? 8.145 13.783 40.941 1.00 51.88 306 ARG A O 1
ATOM 2331 N N . VAL A 1 307 ? 9.893 13.290 42.253 1.00 45.31 307 VAL A N 1
ATOM 2332 C CA . VAL A 1 307 ? 9.337 13.935 43.442 1.00 45.31 307 VAL A CA 1
ATOM 2333 C C . VAL A 1 307 ? 9.503 15.435 43.226 1.00 45.31 307 VAL A C 1
ATOM 2335 O O . VAL A 1 307 ? 10.601 15.978 43.363 1.00 45.31 307 VAL A O 1
ATOM 2338 N N . SER A 1 308 ? 8.419 16.115 42.860 1.00 48.84 308 SER A N 1
ATOM 2339 C CA . SER A 1 308 ? 8.318 17.557 43.059 1.00 48.84 308 SER A CA 1
ATOM 2340 C C . SER A 1 308 ? 8.583 17.813 44.539 1.00 48.84 308 SER A C 1
ATOM 2342 O O . SER A 1 308 ? 7.756 17.480 45.386 1.00 48.84 308 SER A O 1
ATOM 2344 N N . LYS A 1 309 ? 9.772 18.332 44.867 1.00 40.50 309 LYS A N 1
ATOM 2345 C CA . LYS A 1 309 ? 10.097 18.771 46.226 1.00 40.50 309 LYS A CA 1
ATOM 2346 C C . LYS A 1 309 ? 8.979 19.710 46.696 1.00 40.50 309 LYS A C 1
ATOM 2348 O O . LYS A 1 309 ? 8.776 20.737 46.040 1.00 40.50 309 LYS A O 1
ATOM 2353 N N . PRO A 1 310 ? 8.281 19.421 47.809 1.00 40.41 310 PRO A N 1
ATOM 2354 C CA . PRO A 1 310 ? 7.379 20.399 48.390 1.00 40.41 310 PRO A CA 1
ATOM 2355 C C . PRO A 1 310 ? 8.222 21.615 48.795 1.00 40.41 310 PRO A C 1
ATOM 2357 O O . PRO A 1 310 ? 9.130 21.500 49.615 1.00 40.41 310 PRO A O 1
ATOM 2360 N N . GLY A 1 311 ? 7.983 22.754 48.138 1.00 47.31 311 GLY A N 1
ATOM 2361 C CA . GLY A 1 311 ? 8.677 24.018 48.407 1.00 47.31 311 GLY A CA 1
ATOM 2362 C C . GLY A 1 311 ? 9.505 24.607 47.260 1.00 47.31 311 GLY A C 1
ATOM 2363 O O . GLY A 1 311 ? 9.998 25.721 47.409 1.00 47.31 311 GLY A O 1
ATOM 2364 N N . VAL A 1 312 ? 9.635 23.945 46.105 1.00 42.28 312 VAL A N 1
ATOM 2365 C CA . VAL A 1 312 ? 10.145 24.625 44.901 1.00 42.28 312 VAL A CA 1
ATOM 2366 C C . VAL A 1 312 ? 8.946 25.065 44.081 1.00 42.28 312 VAL A C 1
ATOM 2368 O O . VAL A 1 312 ? 8.325 24.251 43.400 1.00 42.28 312 VAL A O 1
ATOM 2371 N N . ALA A 1 313 ? 8.611 26.353 44.167 1.00 47.69 313 ALA A N 1
ATOM 2372 C CA . ALA A 1 313 ? 7.720 27.001 43.219 1.00 47.69 313 ALA A CA 1
ATOM 2373 C C . ALA A 1 313 ? 8.330 26.839 41.819 1.00 47.69 313 ALA A C 1
ATOM 2375 O O . ALA A 1 313 ? 9.183 27.619 41.395 1.00 47.69 313 ALA A O 1
ATOM 2376 N N . GLY A 1 314 ? 7.944 25.764 41.128 1.00 47.41 314 GLY A N 1
ATOM 2377 C CA . GLY A 1 314 ? 8.183 25.623 39.705 1.00 47.41 314 GLY A CA 1
ATOM 2378 C C . GLY A 1 314 ? 7.623 26.875 39.057 1.00 47.41 314 GLY A C 1
ATOM 2379 O O . GLY A 1 314 ? 6.476 27.236 39.319 1.00 47.41 314 GLY A O 1
ATOM 2380 N N . LYS A 1 315 ? 8.472 27.577 38.305 1.00 49.12 315 LYS A N 1
ATOM 2381 C CA . LYS A 1 315 ? 8.124 28.806 37.599 1.00 49.12 315 LYS A CA 1
ATOM 2382 C C . LYS A 1 315 ? 6.820 28.532 36.852 1.00 49.12 315 LYS A C 1
ATOM 2384 O O . LYS A 1 315 ? 6.829 27.776 35.884 1.00 49.12 315 LYS A O 1
ATOM 2389 N N . GLN A 1 316 ? 5.706 29.067 37.355 1.00 49.88 316 GLN A N 1
ATOM 2390 C CA . GLN A 1 316 ? 4.439 29.012 36.647 1.00 49.88 316 GLN A CA 1
ATOM 2391 C C . GLN A 1 316 ? 4.720 29.647 35.292 1.00 49.88 316 GLN A C 1
ATOM 2393 O O . GLN A 1 316 ? 5.069 30.824 35.215 1.00 49.88 316 GLN A O 1
ATOM 2398 N N . THR A 1 317 ? 4.666 28.859 34.224 1.00 52.66 317 THR A N 1
ATOM 2399 C CA . THR A 1 317 ? 4.676 29.416 32.880 1.00 52.66 317 THR A CA 1
ATOM 2400 C C . THR A 1 317 ? 3.318 30.065 32.702 1.00 52.66 317 THR A C 1
ATOM 2402 O O . THR A 1 317 ? 2.357 29.423 32.286 1.00 52.66 317 THR A O 1
ATOM 2405 N N . THR A 1 318 ? 3.222 31.334 33.084 1.00 54.94 318 THR A N 1
ATOM 2406 C CA . THR A 1 318 ? 2.122 32.226 32.725 1.00 54.94 318 THR A CA 1
ATOM 2407 C C . THR A 1 318 ? 2.225 32.505 31.231 1.00 54.94 318 THR A C 1
ATOM 2409 O O . THR A 1 318 ? 2.606 33.591 30.810 1.00 54.94 318 THR A O 1
ATOM 2412 N N . HIS A 1 319 ? 1.979 31.486 30.411 1.00 58.41 319 HIS A N 1
ATOM 2413 C CA . HIS A 1 319 ? 1.780 31.690 28.990 1.00 58.41 319 HIS A CA 1
ATOM 2414 C C . HIS A 1 319 ? 0.391 32.301 28.846 1.00 58.41 319 HIS A C 1
ATOM 2416 O O . HIS A 1 319 ? -0.604 31.632 29.116 1.00 58.41 319 HIS A O 1
ATOM 2422 N N . ASN A 1 320 ? 0.334 33.585 28.503 1.00 62.38 320 ASN A N 1
ATOM 2423 C CA . ASN A 1 320 ? -0.912 34.306 28.300 1.00 62.38 320 ASN A CA 1
ATOM 2424 C C . ASN A 1 320 ? -1.175 34.331 26.782 1.00 62.38 320 ASN A C 1
ATOM 2426 O O . ASN A 1 320 ? -0.632 35.188 26.088 1.00 62.38 320 ASN A O 1
ATOM 2430 N N . PRO A 1 321 ? -1.943 33.373 26.223 1.00 65.38 321 PRO A N 1
ATOM 2431 C CA . PRO A 1 321 ? -2.022 33.138 24.774 1.00 65.38 321 PRO A CA 1
ATOM 2432 C C . PRO A 1 321 ? -2.663 34.291 23.982 1.00 65.38 321 PRO A C 1
ATOM 2434 O O . PRO A 1 321 ? -2.725 34.231 22.758 1.00 65.38 321 PRO A O 1
ATOM 2437 N N . PHE A 1 322 ? -3.119 35.339 24.669 1.00 72.31 322 PHE A N 1
ATOM 2438 C CA . PHE A 1 322 ? -3.783 36.507 24.100 1.00 72.31 322 PHE A CA 1
ATOM 2439 C C . PHE A 1 322 ? -3.077 37.830 24.430 1.00 72.31 322 PHE A C 1
ATOM 2441 O O . PHE A 1 322 ? -3.682 38.886 24.268 1.00 72.31 322 PHE A O 1
ATOM 2448 N N . GLU A 1 323 ? -1.815 37.808 24.881 1.00 75.19 323 GLU A N 1
ATOM 2449 C CA . GLU A 1 323 ? -1.064 39.030 25.228 1.00 75.19 323 GLU A CA 1
ATOM 2450 C C . GLU A 1 323 ? -1.033 40.051 24.072 1.00 75.19 323 GLU A C 1
ATOM 2452 O O . GLU A 1 323 ? -1.183 41.245 24.305 1.00 75.19 323 GLU A O 1
ATOM 2457 N N . GLY A 1 324 ? -0.976 39.583 22.819 1.00 72.75 324 GLY A N 1
ATOM 2458 C CA . GLY A 1 324 ? -1.015 40.437 21.623 1.00 72.75 324 GLY A CA 1
ATOM 2459 C C . GLY A 1 324 ? -2.412 40.802 21.095 1.00 72.75 324 GLY A C 1
ATOM 2460 O O . GLY A 1 324 ? -2.514 41.522 20.103 1.00 72.75 324 GLY A O 1
ATOM 2461 N N . LEU A 1 325 ? -3.503 40.319 21.705 1.00 75.62 325 LEU A N 1
ATOM 2462 C CA . LEU A 1 325 ? -4.863 40.560 21.194 1.00 75.62 325 LEU A CA 1
ATOM 2463 C C . LEU A 1 325 ? -5.326 42.005 21.442 1.00 75.62 325 LEU A C 1
ATOM 2465 O O . LEU A 1 325 ? -6.035 42.581 20.619 1.00 75.62 325 LEU A O 1
ATOM 2469 N N . ALA A 1 326 ? -4.896 42.610 22.552 1.00 72.56 326 ALA A N 1
ATOM 2470 C CA . ALA A 1 326 ? -5.241 43.991 22.890 1.00 72.56 326 ALA A CA 1
ATOM 2471 C C . ALA A 1 326 ? -4.641 45.010 21.904 1.00 72.56 326 ALA A C 1
ATOM 2473 O O . ALA A 1 326 ? -5.267 46.030 21.618 1.00 72.56 326 ALA A O 1
ATOM 2474 N N . ASP A 1 327 ? -3.459 44.720 21.360 1.00 79.56 327 ASP A N 1
ATOM 2475 C CA . ASP A 1 327 ? -2.781 45.586 20.392 1.00 79.56 327 ASP A CA 1
ATOM 2476 C C . ASP A 1 327 ? -3.413 45.497 18.999 1.00 79.56 327 ASP A C 1
ATOM 2478 O O . ASP A 1 327 ? -3.451 46.490 18.271 1.00 79.56 327 ASP A O 1
ATOM 2482 N N . LEU A 1 328 ? -3.968 44.332 18.646 1.00 74.69 328 LEU A N 1
ATOM 2483 C CA . LEU A 1 328 ? -4.727 44.146 17.409 1.00 74.69 328 LEU A CA 1
ATOM 2484 C C . LEU A 1 328 ? -6.065 44.893 17.450 1.00 74.69 328 LEU A C 1
ATOM 2486 O O . LEU A 1 328 ? -6.422 45.548 16.478 1.00 74.69 328 LEU A O 1
ATOM 2490 N N . LEU A 1 329 ? -6.761 44.888 18.591 1.00 77.81 329 LEU A N 1
ATOM 2491 C CA . LEU A 1 329 ? -8.044 45.590 18.745 1.00 77.81 329 LEU A CA 1
ATOM 2492 C C . LEU A 1 329 ? -7.920 47.124 18.753 1.00 77.81 329 LEU A C 1
ATOM 2494 O O . LEU A 1 329 ? -8.908 47.812 18.520 1.00 77.81 329 LEU A O 1
ATOM 2498 N N . LYS A 1 330 ? -6.728 47.677 19.013 1.00 72.62 330 LYS A N 1
ATOM 2499 C CA . LYS A 1 330 ? -6.473 49.130 18.979 1.00 72.62 330 LYS A CA 1
ATOM 2500 C C . LYS A 1 330 ? -6.092 49.661 17.598 1.00 72.62 330 LYS A C 1
ATOM 2502 O O . LYS A 1 330 ? -6.016 50.873 17.434 1.00 72.62 330 LYS A O 1
ATOM 2507 N N . LYS A 1 331 ? -5.797 48.782 16.637 1.00 61.59 331 LYS A N 1
ATOM 2508 C CA . LYS A 1 331 ? -5.292 49.176 15.314 1.00 61.59 331 LYS A CA 1
ATOM 2509 C C . LYS A 1 331 ? -6.391 49.498 14.297 1.00 61.59 331 LYS A C 1
ATOM 2511 O O . LYS A 1 331 ? -6.078 50.113 13.286 1.00 61.59 331 LYS A O 1
ATOM 2516 N N . ASP A 1 332 ? -7.639 49.156 14.611 1.00 55.47 332 ASP A N 1
ATOM 2517 C CA . ASP A 1 332 ? -8.807 49.359 13.744 1.00 55.47 332 ASP A CA 1
ATOM 2518 C C . ASP A 1 332 ? -9.787 50.422 14.294 1.00 55.47 332 ASP A C 1
ATOM 2520 O O . ASP A 1 332 ? -11.000 50.314 14.110 1.00 55.47 332 ASP A O 1
ATOM 2524 N N . GLY A 1 333 ? -9.268 51.441 14.993 1.00 46.44 333 GLY A N 1
ATOM 2525 C CA . GLY A 1 333 ? -10.021 52.610 15.472 1.00 46.44 333 GLY A CA 1
ATOM 2526 C C . GLY A 1 333 ? -9.584 53.902 14.802 1.00 46.44 333 GLY A C 1
ATOM 2527 O O . GLY A 1 333 ? -8.369 54.192 14.859 1.00 46.44 333 GLY A O 1
#

Sequence (333 aa):
MTSKMPWTLAFALVAVGVYLILGPVPETLILDRSIPLRAESWRAFSAHLAHSDPAHLLLDVAGLLLVGWLYEPVLRGRMTALLLLGMPSIVGAVMLLEPGLAAYCGLSGIVNLIVGAGLAATWRAESRDPLAILFALAVAAKILLECLTGEAVFSDTAWSPVHSAHAAGFLIGIVLETARPAKIAGIVNPQEDTSMTSSSGPRHAKTGKPINSTKLDRVVADARKASDERAAGYREQALKLYDWVCGRCARTFTRENLRELTVHHKDMNHDNNPPDGSNWELLCVYCHDNEHQKYEEHLASLAGGRVSKPGVAGKQTTHNPFEGLADLLKKDG

InterPro domains:
  IPR002711 HNH endonuclease [PF01844] (246-294)
  IPR003615 HNH nuclease [SM00507] (234-289)
  IPR003615 HNH nuclease [cd00085] (234-292)
  IPR022764 Peptidase S54, rhomboid domain [PF01694] (39-176)
  IPR023826 Rhomboid-like serine protease, proteobacteria [TIGR03902] (29-176)
  IPR035952 Rhomboid-like superfamily [G3DSA:1.20.1540.10] (1-182)
  IPR035952 Rhomboid-like superfamily [SSF144091] (5-176)

Foldseek 3Di:
DPPDDQPLVVLLVQLVVCCVPQNAPNVLAWDFPVDDCVVNVNNLQSQASHHHDPQQSVVQSVLSVVLSVLACVQCVVPLVVLNVVQSNQLVVQCVVVPVPDRIGHHNLLVSLLSLLLRCLSLVPDPDRDVVSNVVSVVLVVQLVVCVVVVQHPPDPDPDGDPSSSNVSSNVSSNVVNVPDDPPPPDDPPPDDDPDDDDPDADADPPPRHHDPVVVVVVVVVVVVVVLVVVQVVLFVLCPVLDAQAAPPPRDHDDPVCSVQWHWDFQVNDPVPRDSNCPRTGIHGNVVRVVVVVVVVVVVCCVVVPPPPPVPPPDPPPPPPVCPCVVVVVVVPD

Radius of gyration: 28.73 Å; chains: 1; bounding box: 55×86×76 Å

Organism: Thiocapsa roseopersicina (NCBI:txid1058)

Secondary structure (DSSP, 8-state):
---PPPHHHHHHHHHHHHHHHH-SS-TTTSEETTS-TTTSTTHHHHGGG--SSHHHHHHHHHHHHHHHHHHHHHHTTTHHHHHHHHHHHHHHHHHHH-TT--EE--SHHHHHHHHHHHHHHHHHSSS--HHHHHHHHHHHHHHHHHHHH-S-SS---SS---HHHHHHHHHHHHHHHHTSPP--SS----------------B-TTT-PBP-HHHHHHHHHHHHHHHHHHHHHHHHHHHHHS-SB-TTT--B--TTTGGGEEEEETTS-TT---TT-TTEEEEEHHHHHHHHHHHHHHHHHHHTT----TT---------TTTTHHHHHTTT-